Protein AF-A0A1V4W971-F1 (afdb_monomer_lite)

Structure (mmCIF, N/CA/C/O backbone):
data_AF-A0A1V4W971-F1
#
_entry.id   AF-A0A1V4W971-F1
#
loop_
_atom_site.group_PDB
_atom_site.id
_atom_site.type_symbol
_atom_site.label_atom_id
_atom_site.label_alt_id
_atom_site.label_comp_id
_atom_site.label_asym_id
_atom_site.label_entity_id
_atom_site.label_seq_id
_atom_site.pdbx_PDB_ins_code
_atom_site.Cartn_x
_atom_site.Cartn_y
_atom_site.Cartn_z
_atom_site.occupancy
_atom_site.B_iso_or_equiv
_atom_site.auth_seq_id
_atom_site.auth_comp_id
_atom_site.auth_asym_id
_atom_site.auth_atom_id
_atom_site.pdbx_PDB_model_num
ATOM 1 N N . MET A 1 1 ? -38.239 2.167 -12.548 1.00 75.75 1 MET A N 1
ATOM 2 C CA . MET A 1 1 ? -37.413 3.384 -12.400 1.00 75.75 1 MET A CA 1
ATOM 3 C C . MET A 1 1 ? -36.719 3.326 -11.051 1.00 75.75 1 MET A C 1
ATOM 5 O O . MET A 1 1 ? -37.387 3.001 -10.078 1.00 75.75 1 MET A O 1
ATOM 9 N N . THR A 1 2 ? -35.404 3.525 -10.984 1.00 92.44 2 THR A N 1
ATOM 10 C CA . THR A 1 2 ? -34.655 3.512 -9.714 1.00 92.44 2 THR A CA 1
ATOM 11 C C . THR A 1 2 ? -34.642 4.897 -9.060 1.00 92.44 2 THR A C 1
ATOM 13 O O . THR A 1 2 ? -34.939 5.892 -9.715 1.00 92.44 2 THR A O 1
ATOM 16 N N . PHE A 1 3 ? -34.251 4.987 -7.783 1.00 91.31 3 PHE A N 1
ATOM 17 C CA . PHE A 1 3 ? -34.084 6.282 -7.102 1.00 91.31 3 PHE A CA 1
ATOM 18 C C . PHE A 1 3 ? -33.051 7.178 -7.810 1.00 91.31 3 PHE A C 1
ATOM 20 O O . PHE A 1 3 ? -33.241 8.385 -7.927 1.00 91.31 3 PHE A O 1
ATOM 27 N N . THR A 1 4 ? -31.989 6.581 -8.362 1.00 92.81 4 THR A N 1
ATOM 28 C CA . THR A 1 4 ? -31.002 7.290 -9.188 1.00 92.81 4 THR A CA 1
ATOM 29 C C . THR A 1 4 ? -31.633 7.877 -10.450 1.00 92.81 4 THR A C 1
ATOM 31 O O . THR A 1 4 ? -31.337 9.018 -10.797 1.00 92.81 4 THR A O 1
ATOM 34 N N . ASP A 1 5 ? -32.504 7.124 -11.127 1.00 92.00 5 ASP A N 1
ATOM 35 C CA . ASP A 1 5 ? -33.168 7.579 -12.356 1.00 92.00 5 ASP A CA 1
ATOM 36 C C . ASP A 1 5 ? -34.150 8.723 -12.078 1.00 92.00 5 ASP A C 1
ATOM 38 O O . ASP A 1 5 ? -34.239 9.657 -12.870 1.00 92.00 5 ASP A O 1
ATOM 42 N N . VAL A 1 6 ? -34.835 8.692 -10.929 1.00 93.94 6 VAL A N 1
ATOM 43 C CA . VAL A 1 6 ? -35.713 9.781 -10.468 1.00 93.94 6 VAL A CA 1
ATOM 44 C C . VAL A 1 6 ? -34.916 11.074 -10.310 1.00 93.94 6 VAL A C 1
ATOM 46 O O . VAL A 1 6 ? -35.259 12.090 -10.909 1.00 93.94 6 VAL A O 1
ATOM 49 N N . VAL A 1 7 ? -33.813 11.031 -9.552 1.00 93.81 7 VAL A N 1
ATOM 50 C CA . VAL A 1 7 ? -32.973 12.216 -9.313 1.00 93.81 7 VAL A CA 1
ATOM 51 C C . VAL A 1 7 ? -32.367 12.733 -10.620 1.00 93.81 7 VAL A C 1
ATOM 53 O O . VAL A 1 7 ? -32.345 13.939 -10.844 1.00 93.81 7 VAL A O 1
ATOM 56 N N . LYS A 1 8 ? -31.949 11.843 -11.530 1.00 93.31 8 LYS A N 1
ATOM 57 C CA . LYS A 1 8 ? -31.516 12.243 -12.879 1.00 93.31 8 LYS A CA 1
ATOM 58 C C . LYS A 1 8 ? -32.628 12.944 -13.652 1.00 93.31 8 LYS A C 1
ATOM 60 O O . LYS A 1 8 ? -32.373 13.993 -14.221 1.00 93.31 8 LYS A O 1
ATOM 65 N N . THR A 1 9 ? -33.839 12.396 -13.659 1.00 93.00 9 THR A N 1
ATOM 66 C CA . THR A 1 9 ? -34.978 12.964 -14.401 1.00 93.00 9 THR A CA 1
ATOM 67 C C . THR A 1 9 ? -35.313 14.373 -13.910 1.00 93.00 9 THR A C 1
ATOM 69 O O . THR A 1 9 ? -35.522 15.272 -14.724 1.00 93.00 9 THR A O 1
ATOM 72 N N . ILE A 1 10 ? -35.281 14.585 -12.590 1.00 93.31 10 ILE A N 1
ATOM 73 C CA . ILE A 1 10 ? -35.468 15.906 -11.971 1.00 93.31 10 ILE A CA 1
ATOM 74 C C . ILE A 1 10 ? -34.387 16.883 -12.448 1.00 93.31 10 ILE A C 1
ATOM 76 O O . ILE A 1 10 ? -34.707 17.995 -12.854 1.00 93.31 10 ILE A O 1
ATOM 80 N N . LEU A 1 11 ? -33.120 16.462 -12.451 1.00 91.38 11 LEU A N 1
ATOM 81 C CA . LEU A 1 11 ? -31.998 17.314 -12.853 1.00 91.38 11 LEU A CA 1
ATOM 82 C C . LEU A 1 11 ? -31.938 17.581 -14.364 1.00 91.38 11 LEU A C 1
ATOM 84 O O . LEU A 1 11 ? -31.559 18.677 -14.752 1.00 91.38 11 LEU A O 1
ATOM 88 N N . VAL A 1 12 ? -32.322 16.622 -15.219 1.00 89.69 12 VAL A N 1
ATOM 89 C CA . VAL A 1 12 ? -32.432 16.834 -16.679 1.00 89.69 12 VAL A CA 1
ATOM 90 C C . VAL A 1 12 ? -33.516 17.863 -16.989 1.00 89.69 12 VAL A C 1
ATOM 92 O O . VAL A 1 12 ? -33.358 18.676 -17.892 1.00 89.69 12 VAL A O 1
ATOM 95 N N . SER A 1 13 ? -34.622 17.816 -16.246 1.00 87.06 13 SER A N 1
ATOM 96 C CA . SER A 1 13 ? -35.767 18.706 -16.461 1.00 87.06 13 SER A CA 1
ATOM 97 C C . SER A 1 13 ? -35.557 20.101 -15.860 1.00 87.06 13 SER A C 1
ATOM 99 O O . SER A 1 13 ? -36.368 20.997 -16.089 1.00 87.06 13 SER A O 1
ATOM 101 N N . ALA A 1 14 ? -34.495 20.297 -15.074 1.00 86.19 14 ALA A N 1
ATOM 102 C CA . ALA A 1 14 ? -34.190 21.565 -14.435 1.00 86.19 14 ALA A CA 1
ATOM 103 C C . ALA A 1 14 ? -33.356 22.466 -15.356 1.00 86.19 14 ALA A C 1
ATOM 105 O O . ALA A 1 14 ? -32.321 22.063 -15.879 1.00 86.19 14 ALA A O 1
ATOM 106 N N . ALA A 1 15 ? -33.775 23.724 -15.509 1.00 80.25 15 ALA A N 1
ATOM 107 C CA . ALA A 1 15 ? -33.053 24.721 -16.307 1.00 80.25 15 ALA A CA 1
ATOM 108 C C . ALA A 1 15 ? -31.766 25.244 -15.636 1.00 80.25 15 ALA A C 1
ATOM 110 O O . ALA A 1 15 ? -30.980 25.947 -16.265 1.00 80.25 15 ALA A O 1
ATOM 111 N N . ARG A 1 16 ? -31.563 24.932 -14.352 1.00 86.88 16 ARG A N 1
ATOM 112 C CA . ARG A 1 16 ? -30.406 25.337 -13.549 1.00 86.88 16 ARG A CA 1
ATOM 113 C C . ARG A 1 16 ? -30.021 24.230 -12.568 1.00 86.88 16 ARG A C 1
ATOM 115 O O . ARG A 1 16 ? -30.861 23.369 -12.291 1.00 86.88 16 ARG A O 1
ATOM 122 N N . PRO A 1 17 ? -28.803 24.265 -12.003 1.00 89.69 17 PRO A N 1
ATOM 123 C CA . PRO A 1 17 ? -28.453 23.425 -10.868 1.00 89.69 17 PRO A CA 1
ATOM 124 C C . PRO A 1 17 ? -29.474 23.545 -9.724 1.00 89.69 17 PRO A C 1
ATOM 126 O O . PRO A 1 17 ? -30.054 24.609 -9.479 1.00 89.69 17 PRO A O 1
ATOM 129 N N . VAL A 1 18 ? -29.722 22.422 -9.051 1.00 92.50 18 VAL A N 1
ATOM 130 C CA . VAL A 1 18 ? -30.816 22.265 -8.083 1.00 92.50 18 VAL A CA 1
ATOM 131 C C . VAL A 1 18 ? -30.257 21.845 -6.732 1.00 92.50 18 VAL A C 1
ATOM 133 O O . VAL A 1 18 ? -29.385 20.980 -6.650 1.00 92.50 18 VAL A O 1
ATOM 136 N N . SER A 1 19 ? -30.768 22.422 -5.651 1.00 95.25 19 SER A N 1
ATOM 137 C CA . SER A 1 19 ? -30.360 22.056 -4.295 1.00 95.25 19 SER A CA 1
ATOM 138 C C . SER A 1 19 ? -30.959 20.710 -3.840 1.00 95.25 19 SER A C 1
ATOM 140 O O . SER A 1 19 ? -32.038 20.311 -4.285 1.00 95.25 19 SER A O 1
ATOM 142 N N . PRO A 1 20 ? -30.328 20.002 -2.882 1.00 94.69 20 PRO A N 1
ATOM 143 C CA . PRO A 1 20 ? -30.891 18.806 -2.254 1.00 94.69 20 PRO A CA 1
ATOM 144 C C . PRO A 1 20 ? -32.314 18.998 -1.712 1.00 94.69 20 PRO A C 1
ATOM 146 O O . PRO A 1 20 ? -33.119 18.069 -1.744 1.00 94.69 20 PRO A O 1
ATOM 149 N N . GLN A 1 21 ? -32.627 20.193 -1.207 1.00 94.62 21 GLN A N 1
ATOM 150 C CA . GLN A 1 21 ? -33.946 20.550 -0.692 1.00 94.62 21 GLN A CA 1
ATOM 151 C C . GLN A 1 21 ? -34.979 20.626 -1.816 1.00 94.62 21 GLN A C 1
ATOM 153 O O . GLN A 1 21 ? -36.061 20.064 -1.680 1.00 94.62 21 GLN A O 1
ATOM 158 N N . GLU A 1 22 ? -34.635 21.251 -2.938 1.00 94.00 22 GLU A N 1
ATOM 159 C CA . GLU A 1 22 ? -35.507 21.310 -4.114 1.00 94.00 22 GLU A CA 1
ATOM 160 C C . GLU A 1 22 ? -35.712 19.919 -4.733 1.00 94.00 22 GLU A C 1
ATOM 162 O O . GLU A 1 22 ? -36.840 19.564 -5.070 1.00 94.00 22 GLU A O 1
ATOM 167 N N . ILE A 1 23 ? -34.668 19.079 -4.787 1.00 95.62 23 ILE A N 1
ATOM 168 C CA . ILE A 1 23 ? -34.798 17.673 -5.214 1.00 95.62 23 ILE A CA 1
ATOM 169 C C . ILE A 1 23 ? -35.747 16.914 -4.278 1.00 95.62 23 ILE A C 1
ATOM 171 O O . ILE A 1 23 ? -36.591 16.153 -4.750 1.00 95.62 23 ILE A O 1
ATOM 175 N N . ARG A 1 24 ? -35.651 17.120 -2.955 1.00 96.38 24 ARG A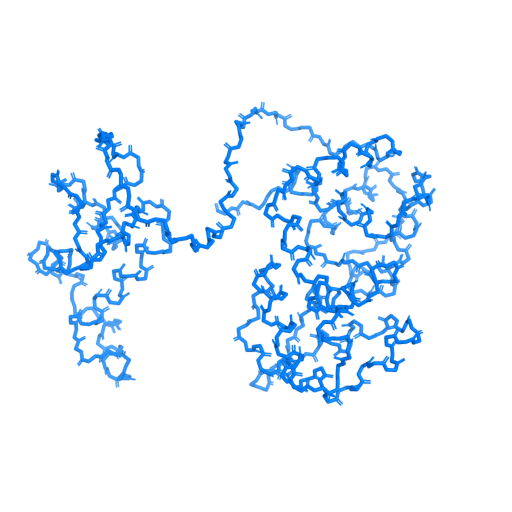 N 1
ATOM 176 C CA . ARG A 1 24 ? -36.575 16.509 -1.987 1.00 96.38 24 ARG A CA 1
ATOM 177 C C . ARG A 1 24 ? -38.021 16.912 -2.279 1.00 96.38 24 ARG A C 1
ATOM 179 O O . ARG A 1 24 ? -38.882 16.034 -2.316 1.00 96.38 24 ARG A O 1
ATOM 186 N N . GLU A 1 25 ? -38.297 18.203 -2.466 1.00 96.31 25 GLU A N 1
ATOM 187 C CA . GLU A 1 25 ? -39.666 18.664 -2.739 1.00 96.31 25 GLU A CA 1
ATOM 188 C C . GLU A 1 25 ? -40.193 18.138 -4.083 1.00 96.31 25 GLU A C 1
ATOM 190 O O . GLU A 1 25 ? -41.336 17.686 -4.144 1.00 96.31 25 GLU A O 1
ATOM 195 N N . ALA A 1 26 ? -39.356 18.083 -5.124 1.00 95.06 26 ALA A N 1
ATOM 196 C CA . ALA A 1 26 ? -39.721 17.484 -6.409 1.00 95.06 26 ALA A CA 1
ATOM 197 C C . ALA A 1 26 ? -40.045 15.984 -6.282 1.00 95.06 26 ALA A C 1
ATOM 199 O O . ALA A 1 26 ? -41.038 15.513 -6.830 1.00 95.06 26 ALA A O 1
ATOM 200 N N . ILE A 1 27 ? -39.273 15.224 -5.494 1.00 95.19 27 ILE A N 1
ATOM 201 C CA . ILE A 1 27 ? -39.568 13.806 -5.222 1.00 95.19 27 ILE A CA 1
ATOM 202 C C . ILE A 1 27 ? -40.899 13.652 -4.484 1.00 95.19 27 ILE A C 1
ATOM 204 O O . ILE A 1 27 ? -41.698 12.796 -4.846 1.00 95.19 27 ILE A O 1
ATOM 208 N N . LYS A 1 28 ? -41.166 14.476 -3.466 1.00 95.81 28 LYS A N 1
ATOM 209 C CA . LYS A 1 28 ? -42.429 14.413 -2.713 1.00 95.81 28 LYS A CA 1
ATOM 210 C C . LYS A 1 28 ? -43.642 14.711 -3.591 1.00 95.81 28 LYS A C 1
ATOM 212 O O . LYS A 1 28 ? -44.689 14.103 -3.387 1.00 95.81 28 LYS A O 1
ATOM 217 N N . LYS A 1 29 ? -43.495 15.638 -4.538 1.00 94.12 29 LYS A N 1
ATOM 218 C CA . LYS A 1 29 ? -44.569 16.071 -5.431 1.00 94.12 29 LYS A CA 1
ATOM 219 C C . LYS A 1 29 ? -44.808 15.087 -6.576 1.00 94.12 29 LYS A C 1
ATOM 221 O O . LYS A 1 29 ? -45.933 14.637 -6.763 1.00 94.12 29 LYS A O 1
ATOM 226 N N . ASP A 1 30 ? -43.755 14.751 -7.315 1.00 93.00 30 ASP A N 1
ATOM 227 C CA . ASP A 1 30 ? -43.872 14.077 -8.612 1.00 93.00 30 ASP A CA 1
ATOM 228 C C . ASP A 1 30 ? -43.556 12.571 -8.524 1.00 93.00 30 ASP A C 1
ATOM 230 O O . ASP A 1 30 ? -43.910 11.800 -9.417 1.00 93.00 30 ASP A O 1
ATOM 234 N N . TYR A 1 31 ? -42.923 12.124 -7.431 1.00 94.06 31 TYR A N 1
ATOM 235 C CA . TYR A 1 31 ? -42.504 10.733 -7.218 1.00 94.06 31 TYR A CA 1
ATOM 236 C C . TYR A 1 31 ? -42.771 10.234 -5.780 1.00 94.06 31 TYR A C 1
ATOM 238 O O . TYR A 1 31 ? -41.852 9.723 -5.119 1.00 94.06 31 TYR A O 1
ATOM 246 N N . PRO A 1 32 ? -44.016 10.338 -5.267 1.00 93.12 32 PRO A N 1
ATOM 247 C CA . PRO A 1 32 ? -44.344 10.058 -3.865 1.00 93.12 32 PRO A CA 1
ATOM 248 C C . PRO A 1 32 ? -44.008 8.626 -3.423 1.00 93.12 32 PRO A C 1
ATOM 250 O O . PRO A 1 32 ? -43.752 8.394 -2.245 1.00 93.12 32 PRO A O 1
ATOM 253 N N . GLN A 1 33 ? -43.911 7.670 -4.353 1.00 91.94 33 GLN A N 1
ATOM 254 C CA . GLN A 1 33 ? -43.488 6.293 -4.085 1.00 91.94 33 GLN A CA 1
ATOM 255 C C . GLN A 1 33 ? -42.044 6.166 -3.564 1.00 91.94 33 GLN A C 1
ATOM 257 O O . GLN A 1 33 ? -41.678 5.118 -3.035 1.00 91.94 33 GLN A O 1
ATOM 262 N N . PHE A 1 34 ? -41.214 7.205 -3.707 1.00 91.25 34 PHE A N 1
ATOM 263 C CA . PHE A 1 34 ? -39.859 7.261 -3.146 1.00 91.25 34 PHE A CA 1
ATOM 264 C C . PHE A 1 34 ? -39.779 8.043 -1.827 1.00 91.25 34 PHE A C 1
ATOM 266 O O . PHE A 1 34 ? -38.710 8.114 -1.221 1.00 91.25 34 PHE A O 1
ATOM 273 N N . PHE A 1 35 ? -40.894 8.592 -1.338 1.00 93.12 35 PHE A N 1
ATOM 274 C CA . PHE A 1 35 ? -40.983 9.241 -0.033 1.00 93.12 35 PHE A CA 1
ATOM 275 C C . PHE A 1 35 ? -41.610 8.295 1.001 1.00 93.12 35 PHE A C 1
ATOM 277 O O . PHE A 1 35 ? -42.481 7.495 0.685 1.00 93.12 35 PHE A O 1
ATOM 284 N N . GLY A 1 36 ? -41.134 8.337 2.250 1.00 87.12 36 GLY A N 1
ATOM 285 C CA . GLY A 1 36 ? -41.685 7.485 3.318 1.00 87.12 36 GLY A CA 1
ATOM 286 C C . GLY A 1 36 ? -41.485 5.967 3.160 1.00 87.12 36 GLY A C 1
ATOM 287 O O . GLY A 1 36 ? -42.138 5.196 3.856 1.00 87.12 36 GLY A O 1
ATOM 288 N N . ILE A 1 37 ? -40.580 5.519 2.283 1.00 90.44 37 ILE A N 1
ATOM 289 C CA . ILE A 1 37 ? -40.307 4.089 2.065 1.00 90.44 37 ILE A CA 1
ATOM 290 C C . ILE A 1 37 ? -39.826 3.374 3.346 1.00 90.44 37 ILE A C 1
ATOM 292 O O . ILE A 1 37 ? -39.289 4.018 4.253 1.00 90.44 37 ILE A O 1
ATOM 296 N N . PRO A 1 38 ? -39.925 2.030 3.432 1.00 89.19 38 PRO A N 1
ATOM 297 C CA . PRO A 1 38 ? -39.594 1.289 4.652 1.00 89.19 38 PRO A CA 1
ATOM 298 C C . PRO A 1 38 ? -38.174 1.500 5.195 1.00 89.19 38 PRO A C 1
ATOM 300 O O . PRO A 1 38 ? -37.920 1.233 6.368 1.00 89.19 38 PRO A O 1
ATOM 303 N N . SER A 1 39 ? -37.215 1.927 4.368 1.00 80.44 39 SER A N 1
ATOM 304 C CA . SER A 1 39 ? -35.877 2.312 4.833 1.00 80.44 39 SER A CA 1
ATOM 305 C C . SER A 1 39 ? -35.870 3.662 5.559 1.00 80.44 39 SER A C 1
ATOM 307 O O . SER A 1 39 ? -35.140 3.802 6.537 1.00 80.44 39 SER A O 1
ATOM 309 N N . HIS A 1 40 ? -36.695 4.628 5.140 1.00 88.06 40 HIS A N 1
ATOM 310 C CA . HIS A 1 40 ? -36.856 5.916 5.821 1.00 88.06 40 HIS A CA 1
ATOM 311 C C . HIS A 1 40 ? -37.498 5.734 7.193 1.00 88.06 40 HIS A C 1
ATOM 313 O O . HIS A 1 40 ? -36.967 6.242 8.178 1.00 88.06 40 HIS A O 1
ATOM 319 N N . ALA A 1 41 ? -38.575 4.944 7.270 1.00 85.81 41 ALA A N 1
ATOM 320 C CA . ALA A 1 41 ? -39.233 4.620 8.536 1.00 85.81 41 ALA A CA 1
ATOM 321 C C . ALA A 1 41 ? -38.250 3.970 9.526 1.00 85.81 41 ALA A C 1
ATOM 323 O O . ALA A 1 41 ? -38.080 4.454 10.642 1.00 85.81 41 ALA A O 1
ATOM 324 N N . ARG A 1 42 ? -37.482 2.971 9.067 1.00 85.81 42 ARG A N 1
ATOM 325 C CA . ARG A 1 42 ? -36.438 2.316 9.873 1.00 85.81 42 ARG A CA 1
ATOM 326 C C . ARG A 1 42 ? -35.335 3.271 10.344 1.00 85.81 42 ARG A C 1
ATOM 328 O O . ARG A 1 42 ? -34.811 3.090 11.441 1.00 85.81 42 ARG A O 1
ATOM 335 N N . ALA A 1 43 ? -34.945 4.259 9.537 1.00 81.31 43 ALA A N 1
ATOM 336 C CA . ALA A 1 43 ? -33.938 5.250 9.928 1.00 81.31 43 ALA A CA 1
ATOM 337 C C . ALA A 1 43 ? -34.457 6.204 11.021 1.00 81.31 43 ALA A C 1
ATOM 339 O O . ALA A 1 43 ? -33.702 6.572 11.925 1.00 81.31 43 ALA A O 1
ATOM 340 N N . VAL A 1 44 ? -35.745 6.559 10.974 1.00 87.69 44 VAL A N 1
ATOM 341 C CA . VAL A 1 44 ? -36.407 7.375 12.005 1.00 87.69 44 VAL A CA 1
ATOM 342 C C . VAL A 1 44 ? -36.600 6.578 13.299 1.00 87.69 44 VAL A C 1
ATOM 344 O O . VAL A 1 44 ? -36.222 7.056 14.365 1.00 87.69 44 VAL A O 1
ATOM 347 N N . GLU A 1 45 ? -37.072 5.330 13.220 1.00 87.94 45 GLU A N 1
ATOM 348 C CA . GLU A 1 45 ? -37.214 4.428 14.380 1.00 87.94 45 GLU A CA 1
ATOM 349 C C . GLU A 1 45 ? -35.888 4.225 15.124 1.00 87.94 45 GLU A C 1
ATOM 351 O O . GLU A 1 45 ? -35.834 4.232 16.353 1.00 87.94 45 GLU A O 1
ATOM 356 N N . LYS A 1 46 ? -34.786 4.104 14.374 1.00 86.19 46 LYS A N 1
ATOM 357 C CA . LYS A 1 46 ? -33.429 3.976 14.925 1.00 86.19 46 LYS A CA 1
ATOM 358 C C . LYS A 1 46 ? -32.822 5.299 15.397 1.00 86.19 46 LYS A C 1
ATOM 360 O O . LYS A 1 46 ? -31.644 5.315 15.749 1.00 86.19 46 LYS A O 1
ATOM 365 N N . LYS A 1 47 ? -33.584 6.399 15.387 1.00 84.56 47 LYS A N 1
ATOM 366 C CA . LYS A 1 47 ? -33.137 7.755 15.752 1.00 84.56 47 LYS A CA 1
ATOM 367 C C . LYS A 1 47 ? -31.914 8.238 14.955 1.00 84.56 47 LYS A C 1
ATOM 369 O O . LYS A 1 47 ? -31.149 9.069 15.431 1.00 84.56 47 LYS A O 1
ATOM 374 N N . GLN A 1 48 ? -31.720 7.72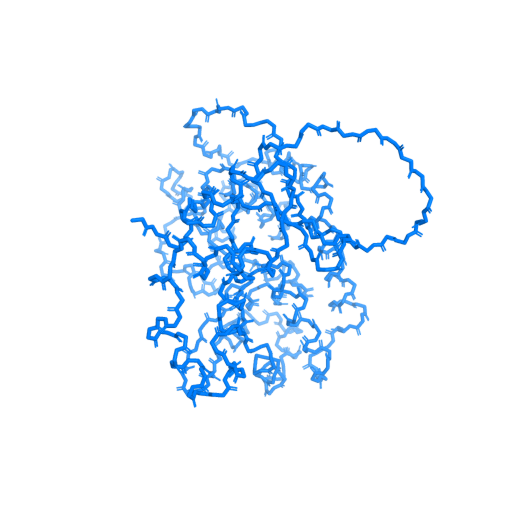2 13.739 1.00 75.06 48 GLN A N 1
ATOM 375 C CA . GLN A 1 48 ? -30.664 8.170 12.820 1.00 75.06 48 GLN A CA 1
ATOM 376 C C . GLN A 1 48 ? -31.105 9.402 12.023 1.00 75.06 48 GLN A C 1
ATOM 378 O O . GLN A 1 48 ? -30.275 10.201 11.593 1.00 75.06 48 GLN A O 1
ATOM 383 N N . CYS A 1 49 ? -32.416 9.566 11.840 1.00 84.44 49 CYS A N 1
ATOM 384 C CA . CYS A 1 49 ? -33.031 10.733 11.224 1.00 84.44 49 CYS A CA 1
ATOM 385 C C . CYS A 1 49 ? -34.177 11.241 12.103 1.00 84.44 49 CYS A C 1
ATOM 387 O O . CYS A 1 49 ? -34.852 10.464 12.770 1.00 84.44 49 CYS A O 1
ATOM 389 N N . ILE A 1 50 ? -34.393 12.556 12.092 1.00 83.88 50 ILE A N 1
ATOM 390 C CA . ILE A 1 50 ? -35.384 13.230 12.950 1.00 83.88 50 ILE A CA 1
ATOM 391 C C . ILE A 1 50 ? -36.804 12.987 12.419 1.00 83.88 50 ILE A C 1
ATOM 393 O O . ILE A 1 50 ? -37.745 12.835 13.187 1.00 83.88 50 ILE A O 1
ATOM 397 N N . ASN A 1 51 ? -36.958 12.942 11.096 1.00 92.50 51 ASN A N 1
ATOM 398 C CA . ASN A 1 51 ? -38.220 12.704 10.405 1.00 92.50 51 ASN A CA 1
ATOM 399 C C . ASN A 1 51 ? -37.960 12.123 9.001 1.00 92.50 51 ASN A C 1
ATOM 401 O O . ASN A 1 51 ? -36.808 11.949 8.584 1.00 92.50 51 ASN A O 1
ATOM 405 N N . LEU A 1 52 ? -39.036 11.822 8.267 1.00 89.69 52 LEU A N 1
ATOM 406 C CA . LEU A 1 52 ? -38.962 11.250 6.918 1.00 89.69 52 LEU A CA 1
ATOM 407 C C . LEU A 1 52 ? -38.301 12.200 5.906 1.00 89.69 52 LEU A C 1
ATOM 409 O O . LEU A 1 52 ? -37.592 11.732 5.017 1.00 89.69 52 LEU A O 1
ATOM 413 N N . ASP A 1 53 ? -38.459 13.518 6.062 1.00 90.56 53 ASP A N 1
ATOM 414 C CA . ASP A 1 53 ? -37.783 14.512 5.219 1.00 90.56 53 ASP A CA 1
ATOM 415 C C . ASP A 1 53 ? -36.260 14.499 5.417 1.00 90.56 53 ASP A C 1
ATOM 417 O O . ASP A 1 53 ? -35.511 14.619 4.446 1.00 90.56 53 ASP A O 1
ATOM 421 N N . HIS A 1 54 ? -35.784 14.327 6.655 1.00 90.50 54 HIS A N 1
ATOM 422 C CA . HIS A 1 54 ? -34.360 14.168 6.955 1.00 90.50 54 HIS A CA 1
ATOM 423 C C . HIS A 1 54 ? -33.834 12.839 6.391 1.00 90.50 54 HIS A C 1
ATOM 425 O O . HIS A 1 54 ? -32.750 12.811 5.809 1.00 90.50 54 HIS A O 1
ATOM 431 N N . ALA A 1 55 ? -34.611 11.758 6.481 1.00 88.00 55 ALA A N 1
ATOM 432 C CA . ALA A 1 55 ? -34.226 10.473 5.901 1.00 88.00 55 ALA A CA 1
ATOM 433 C C . ALA A 1 55 ? -34.085 10.546 4.369 1.00 88.00 55 ALA A C 1
ATOM 435 O O . ALA A 1 55 ? -33.067 10.105 3.833 1.00 88.00 55 ALA A O 1
ATOM 436 N N . LEU A 1 56 ? -35.044 11.174 3.677 1.00 93.25 56 LEU A N 1
ATOM 437 C CA . LEU A 1 56 ? -34.968 11.375 2.229 1.00 93.25 56 LEU A CA 1
ATOM 438 C C . LEU A 1 56 ? -33.802 12.303 1.849 1.00 93.25 56 LEU A C 1
ATOM 440 O O . LEU A 1 56 ? -33.042 11.981 0.939 1.00 93.25 56 LEU A O 1
ATOM 444 N N . LEU A 1 57 ? -33.591 13.414 2.567 1.00 92.19 57 LEU A N 1
ATOM 445 C CA . LEU A 1 57 ? -32.422 14.275 2.336 1.00 92.19 57 LEU A CA 1
ATOM 446 C C . LEU A 1 57 ? -31.112 13.511 2.499 1.00 92.19 57 LEU A C 1
ATOM 448 O O . LEU A 1 57 ? -30.232 13.633 1.654 1.00 92.19 57 LEU A O 1
ATOM 452 N N . SER A 1 58 ? -30.978 12.710 3.556 1.00 87.31 58 SER A N 1
ATOM 453 C CA . SER A 1 58 ? -29.791 11.886 3.792 1.00 87.31 58 SER A CA 1
ATOM 454 C C . SER A 1 58 ? -29.537 10.924 2.626 1.00 87.31 58 SER A C 1
ATOM 456 O O . SER A 1 58 ? -28.406 10.810 2.148 1.00 87.31 58 SER A O 1
ATOM 458 N N . GLN A 1 59 ? -30.597 10.307 2.088 1.00 92.25 59 GLN A N 1
ATOM 459 C CA . GLN A 1 59 ? -30.510 9.460 0.899 1.00 92.25 59 GLN A CA 1
ATOM 460 C C . GLN A 1 59 ? -30.066 10.247 -0.346 1.00 92.25 59 GLN A C 1
ATOM 462 O O . GLN A 1 59 ? -29.189 9.774 -1.070 1.00 92.25 59 GLN A O 1
ATOM 467 N N . ILE A 1 60 ? -30.614 11.447 -0.577 1.00 92.69 60 ILE A N 1
ATOM 468 C CA . ILE A 1 60 ? -30.213 12.332 -1.685 1.00 92.69 60 ILE A CA 1
ATOM 469 C C . ILE A 1 60 ? -28.732 12.695 -1.549 1.00 92.69 60 ILE A C 1
ATOM 471 O O . ILE A 1 60 ? -27.965 12.454 -2.477 1.00 92.69 60 ILE A O 1
ATOM 475 N N . TYR A 1 61 ? -28.302 13.188 -0.383 1.00 91.75 61 TYR A N 1
ATOM 476 C CA . TYR A 1 61 ? -26.904 13.536 -0.115 1.00 91.75 61 TYR A CA 1
ATOM 477 C C . TYR A 1 61 ? -25.961 12.346 -0.303 1.00 91.75 61 TYR A C 1
ATOM 479 O O . TYR A 1 61 ? -24.869 12.511 -0.845 1.00 91.75 61 TYR A O 1
ATOM 487 N N . SER A 1 62 ? -26.365 11.153 0.135 1.00 88.62 62 SER A N 1
ATOM 488 C CA . SER A 1 62 ? -25.582 9.934 -0.056 1.00 88.62 62 SER A CA 1
ATOM 489 C C . SER A 1 62 ? -25.453 9.588 -1.540 1.00 88.62 62 SER A C 1
ATOM 491 O O . SER A 1 62 ? -24.339 9.376 -2.021 1.00 88.62 62 SER A O 1
ATOM 493 N N . LEU A 1 63 ? -26.560 9.610 -2.287 1.00 90.75 63 LEU A N 1
ATOM 494 C CA . LEU A 1 63 ? -26.582 9.295 -3.713 1.00 90.75 63 LEU A CA 1
ATOM 495 C C . LEU A 1 63 ? -25.713 10.264 -4.523 1.00 90.75 63 LEU A C 1
ATOM 497 O O . LEU A 1 63 ? -24.823 9.827 -5.250 1.00 90.75 63 LEU A O 1
ATOM 501 N N . VAL A 1 64 ? -25.948 11.572 -4.394 1.00 88.12 64 VAL A N 1
ATOM 502 C CA . VAL A 1 64 ? -25.303 12.578 -5.256 1.00 88.12 64 VAL A CA 1
ATOM 503 C C . VAL A 1 64 ? -23.809 12.723 -4.981 1.00 88.12 64 VAL A C 1
ATOM 505 O O . VAL A 1 64 ? -23.054 13.095 -5.869 1.00 88.12 64 VAL A O 1
ATOM 508 N N . ARG A 1 65 ? -23.351 12.365 -3.774 1.00 85.25 65 ARG A N 1
ATOM 509 C CA . ARG A 1 65 ? -21.923 12.387 -3.414 1.00 85.25 65 ARG A CA 1
ATOM 510 C C . ARG A 1 65 ? -21.168 11.124 -3.805 1.00 85.25 65 ARG A C 1
ATOM 512 O O . ARG A 1 65 ? -19.950 11.173 -3.933 1.00 85.25 65 ARG A O 1
ATOM 519 N N . THR A 1 66 ? -21.858 9.993 -3.914 1.00 78.44 66 THR A N 1
ATOM 520 C CA . THR A 1 66 ? -21.218 8.697 -4.192 1.00 78.44 66 THR A CA 1
ATOM 521 C C . THR A 1 66 ? -21.293 8.313 -5.663 1.00 78.44 66 THR A C 1
ATOM 523 O O . THR A 1 66 ? -20.507 7.484 -6.120 1.00 78.44 66 THR A O 1
ATOM 526 N N . ASN A 1 67 ? -22.213 8.913 -6.419 1.00 82.44 67 ASN A N 1
ATOM 527 C CA . ASN A 1 67 ? -22.460 8.556 -7.802 1.00 82.44 67 ASN A CA 1
ATOM 528 C C . ASN A 1 67 ? -21.891 9.601 -8.778 1.00 82.44 67 ASN A C 1
ATOM 530 O O . ASN A 1 67 ? -22.337 10.743 -8.813 1.00 82.44 67 ASN A O 1
ATOM 534 N N . ARG A 1 68 ? -20.954 9.161 -9.632 1.00 81.31 68 ARG A N 1
ATOM 535 C CA . ARG A 1 68 ? -20.236 9.973 -10.636 1.00 81.31 68 ARG A CA 1
ATOM 536 C C . ARG A 1 68 ? -21.116 10.681 -11.675 1.00 81.31 68 ARG A C 1
ATOM 538 O O . ARG A 1 68 ? -20.607 11.504 -12.423 1.00 81.31 68 ARG A O 1
ATOM 545 N N . PHE A 1 69 ? -22.400 10.332 -11.771 1.00 83.88 69 PHE A N 1
ATOM 546 C CA . PHE A 1 69 ? -23.335 10.994 -12.686 1.00 83.88 69 PHE A CA 1
ATOM 547 C C . PHE A 1 69 ? -23.726 12.407 -12.241 1.00 83.88 69 PHE A C 1
ATOM 549 O O . PHE A 1 69 ? -24.209 13.180 -13.067 1.00 83.88 69 PHE A O 1
ATOM 556 N N . PHE A 1 70 ? -23.546 12.737 -10.962 1.00 87.50 70 PHE A N 1
ATOM 557 C CA . PHE A 1 70 ? -23.933 14.028 -10.412 1.00 87.50 70 PHE A CA 1
ATOM 558 C C . PHE A 1 70 ? -22.695 14.886 -10.167 1.00 87.50 70 PHE A C 1
ATOM 560 O O . PHE A 1 70 ? -21.724 14.438 -9.556 1.00 87.50 70 PHE A O 1
ATOM 567 N N . PHE A 1 71 ? -22.744 16.128 -10.632 1.00 89.50 71 PHE A N 1
ATOM 568 C CA . PHE A 1 71 ? -21.823 17.171 -10.218 1.00 89.50 71 PHE A CA 1
ATOM 569 C C . PHE A 1 71 ? -22.439 17.924 -9.040 1.00 89.50 71 PHE A C 1
ATOM 571 O O . PHE A 1 71 ? -23.644 18.153 -8.997 1.00 89.50 71 PHE A O 1
ATOM 578 N N . CYS A 1 72 ? -21.613 18.245 -8.054 1.00 88.19 72 CYS A N 1
ATOM 579 C CA . CYS A 1 72 ? -22.026 18.806 -6.778 1.00 88.19 72 CYS A CA 1
ATOM 580 C C . CYS A 1 72 ? -21.204 20.066 -6.520 1.00 88.19 72 CYS A C 1
ATOM 582 O O . CYS A 1 72 ? -20.081 19.961 -6.018 1.00 88.19 72 CYS A O 1
ATOM 584 N N . ASP A 1 73 ? -21.761 21.228 -6.844 1.00 85.50 73 ASP A N 1
ATOM 585 C CA . ASP A 1 73 ? -21.152 22.510 -6.529 1.00 85.50 73 ASP A CA 1
ATOM 586 C C . ASP A 1 73 ? -21.331 22.807 -5.037 1.00 85.50 73 ASP A C 1
ATOM 588 O O . ASP A 1 73 ? -22.441 22.966 -4.532 1.00 85.50 73 ASP A O 1
ATOM 592 N N . LYS A 1 74 ? -20.217 22.827 -4.307 1.00 84.88 74 LYS A N 1
ATOM 593 C CA . LYS A 1 74 ? -20.190 23.069 -2.858 1.00 84.88 74 LYS A CA 1
ATOM 594 C C . LYS A 1 74 ? -19.797 24.502 -2.508 1.00 84.88 74 LYS A C 1
ATOM 596 O O . LYS A 1 74 ? -19.607 24.783 -1.324 1.00 84.88 74 LYS A O 1
ATOM 601 N N . THR A 1 75 ? -19.629 25.372 -3.503 1.00 78.62 75 THR A N 1
ATOM 602 C CA . THR A 1 75 ? -19.328 26.793 -3.286 1.00 78.62 75 THR A CA 1
ATOM 603 C C . THR A 1 75 ? -20.535 27.533 -2.705 1.00 78.62 75 THR A C 1
ATOM 605 O O . THR A 1 75 ? -20.369 28.470 -1.926 1.00 78.62 75 THR A O 1
ATOM 608 N N . THR A 1 76 ? -21.747 27.045 -2.977 1.00 76.62 76 THR A N 1
ATOM 609 C CA . THR A 1 76 ? -23.010 27.557 -2.441 1.00 76.62 76 THR A CA 1
ATOM 610 C C . THR A 1 76 ? -23.531 26.703 -1.277 1.00 76.62 76 THR A C 1
ATOM 612 O O . THR A 1 76 ? -23.204 25.521 -1.115 1.00 76.62 76 THR A O 1
ATOM 615 N N . LYS A 1 77 ? -24.336 27.317 -0.398 1.00 81.50 77 LYS A N 1
ATOM 616 C CA . LYS A 1 77 ? -25.042 26.629 0.694 1.00 81.50 77 LYS A CA 1
ATOM 617 C C . LYS A 1 77 ? -26.545 26.930 0.607 1.00 81.50 77 LYS A C 1
ATOM 619 O O . LYS A 1 77 ? -26.913 28.088 0.784 1.00 81.50 77 LYS A O 1
ATOM 624 N N . PRO A 1 78 ? -27.411 25.912 0.436 1.00 83.88 78 PRO A N 1
ATOM 625 C CA . PRO A 1 78 ? -27.075 24.501 0.224 1.00 83.88 78 PRO A CA 1
ATOM 626 C C . PRO A 1 78 ? -26.333 24.276 -1.102 1.00 83.88 78 PRO A C 1
ATOM 628 O O . PRO A 1 78 ? -26.486 25.057 -2.029 1.00 83.88 78 PRO A O 1
ATOM 631 N N . MET A 1 79 ? -25.533 23.208 -1.160 1.00 88.38 79 MET A N 1
ATOM 632 C CA . MET A 1 79 ? -24.803 22.822 -2.374 1.00 88.38 79 MET A CA 1
ATOM 633 C C . MET A 1 79 ? -25.758 22.620 -3.553 1.00 88.38 79 MET A C 1
ATOM 635 O O . MET A 1 79 ? -26.852 22.090 -3.362 1.00 88.38 79 MET A O 1
ATOM 639 N N . GLU A 1 80 ? -25.330 22.974 -4.756 1.00 91.69 80 GLU A N 1
ATOM 640 C CA . GLU A 1 80 ? -26.115 22.806 -5.978 1.00 91.69 80 GLU A CA 1
ATOM 641 C C . GLU A 1 80 ? -25.695 21.551 -6.744 1.00 91.69 80 GLU A C 1
ATOM 643 O O . GLU A 1 80 ? -24.540 21.123 -6.708 1.00 91.69 80 GLU A O 1
ATOM 648 N N . ILE A 1 81 ? -26.654 20.908 -7.408 1.00 91.12 81 ILE A N 1
ATOM 649 C CA . ILE A 1 81 ? -26.456 19.622 -8.074 1.00 91.12 81 ILE A CA 1
ATOM 650 C C . ILE A 1 81 ? -26.848 19.745 -9.544 1.00 91.12 81 ILE A C 1
ATOM 652 O O . ILE A 1 81 ? -27.908 20.275 -9.873 1.00 91.12 81 ILE A O 1
ATOM 656 N N . SER A 1 82 ? -26.007 19.212 -10.425 1.00 91.94 82 SER A N 1
ATOM 657 C CA . SER A 1 82 ? -26.246 19.122 -11.867 1.00 91.94 82 SER A CA 1
ATOM 658 C C . SER A 1 82 ? -25.768 17.773 -12.420 1.00 91.94 82 SER A C 1
ATOM 660 O O . SER A 1 82 ? -25.237 16.931 -11.691 1.00 91.94 82 SER A O 1
ATOM 662 N N . ILE A 1 83 ? -25.997 17.519 -13.709 1.00 88.19 83 ILE A N 1
ATOM 663 C CA . ILE A 1 83 ? -25.546 16.289 -14.372 1.00 88.19 83 ILE A CA 1
ATOM 664 C C . ILE A 1 83 ? -24.127 16.492 -14.897 1.00 88.19 83 ILE A C 1
ATOM 666 O O . ILE A 1 83 ? -23.849 17.458 -15.608 1.00 88.19 83 ILE A O 1
ATOM 670 N N . ALA A 1 84 ? -23.232 15.556 -14.574 1.00 66.69 84 ALA A N 1
ATOM 671 C CA . ALA A 1 84 ? -21.859 15.561 -15.062 1.00 66.69 84 ALA A CA 1
ATOM 672 C C . ALA A 1 84 ? -21.848 15.398 -16.596 1.00 66.69 84 ALA A C 1
ATOM 674 O O . ALA A 1 84 ? -22.054 14.297 -17.107 1.00 66.69 84 ALA A O 1
ATOM 675 N N . GLY A 1 85 ? -21.660 16.507 -17.320 1.00 60.66 85 GLY A N 1
ATOM 676 C CA . GLY A 1 85 ? -21.636 16.550 -18.788 1.00 60.66 85 GLY A CA 1
ATOM 677 C C . GLY A 1 85 ? -22.407 17.709 -19.433 1.00 60.66 85 GLY A C 1
ATOM 678 O O . GLY A 1 85 ? -22.186 17.963 -20.608 1.00 60.66 85 GLY A O 1
ATOM 679 N N . ASN A 1 86 ? -23.243 18.440 -18.685 1.00 45.38 86 ASN A N 1
ATOM 680 C CA . ASN A 1 86 ? -23.927 19.648 -19.167 1.00 45.38 86 ASN A CA 1
ATOM 681 C C . ASN A 1 86 ? -23.663 20.825 -18.220 1.00 45.38 86 ASN A C 1
ATOM 683 O O . ASN A 1 86 ? -24.467 21.110 -17.337 1.00 45.38 86 ASN A O 1
ATOM 687 N N . ILE A 1 87 ? -22.539 21.517 -18.411 1.00 39.25 87 ILE A N 1
ATOM 688 C CA . ILE A 1 87 ? -22.384 22.917 -17.998 1.00 39.25 87 ILE A CA 1
ATOM 689 C C . ILE A 1 87 ? -21.676 23.623 -19.155 1.00 39.25 87 ILE A C 1
ATOM 691 O O . ILE A 1 87 ? -20.475 23.453 -19.359 1.00 39.25 87 ILE A O 1
ATOM 695 N N . ALA A 1 88 ? -22.449 24.370 -19.944 1.00 29.44 88 ALA A N 1
ATOM 696 C CA . ALA A 1 88 ? -21.913 25.444 -20.765 1.00 29.44 88 ALA A CA 1
ATOM 697 C C . ALA A 1 88 ? -21.299 26.477 -19.812 1.00 29.44 88 ALA A C 1
ATOM 699 O O . ALA A 1 88 ? -21.946 26.892 -18.850 1.00 29.44 88 ALA A O 1
ATOM 700 N N . ALA A 1 89 ? -20.033 26.811 -20.039 1.00 27.02 89 ALA A N 1
ATOM 701 C CA . ALA A 1 89 ? -19.281 27.748 -19.219 1.00 27.02 89 ALA A CA 1
ATOM 702 C C . ALA A 1 89 ? -19.952 29.132 -19.172 1.00 27.02 89 ALA A C 1
ATOM 704 O O . ALA A 1 89 ? -20.403 29.619 -20.211 1.00 27.02 89 ALA A O 1
ATOM 705 N N . PRO A 1 90 ? -19.929 29.797 -18.008 1.00 28.75 90 PRO A N 1
ATOM 706 C CA . PRO A 1 90 ? -19.891 31.247 -17.949 1.00 28.75 90 PRO A CA 1
ATOM 707 C C . PRO A 1 90 ? -18.529 31.756 -17.457 1.00 28.75 90 PRO A C 1
ATOM 709 O O . PRO A 1 90 ? -17.809 31.090 -16.714 1.00 28.75 90 PRO A O 1
ATOM 712 N N . GLU A 1 91 ? -18.222 32.952 -17.946 1.00 26.78 91 GLU A N 1
ATOM 713 C CA . GLU A 1 91 ? -16.983 33.721 -17.866 1.00 26.78 91 GLU A CA 1
ATOM 714 C C . GLU A 1 91 ? -16.619 34.243 -16.459 1.00 26.78 91 GLU A C 1
ATOM 716 O O . GLU A 1 91 ? -17.465 34.422 -15.586 1.00 26.78 91 GLU A O 1
ATOM 721 N N . ASP A 1 92 ? -15.317 34.507 -16.318 1.00 30.33 92 ASP A N 1
ATOM 722 C CA . ASP A 1 92 ? -14.546 35.250 -15.310 1.00 30.33 92 ASP A CA 1
ATOM 723 C C . ASP A 1 92 ? -15.270 36.149 -14.280 1.00 30.33 92 ASP A C 1
ATOM 725 O O . ASP A 1 92 ? -16.032 37.048 -14.640 1.00 30.33 92 ASP A O 1
ATOM 729 N N . LYS A 1 93 ? -14.849 36.036 -13.001 1.00 25.39 93 LYS A N 1
ATOM 730 C CA . LYS A 1 93 ? -14.289 37.141 -12.175 1.00 25.39 93 LYS A CA 1
ATOM 731 C C . LYS A 1 93 ? -13.850 36.700 -10.761 1.00 25.39 93 LYS A C 1
ATOM 733 O O . LYS A 1 93 ? -14.666 36.366 -9.916 1.00 25.39 93 LYS A O 1
ATOM 738 N N . ASP A 1 94 ? -12.534 36.747 -10.571 1.00 25.27 94 ASP A N 1
ATOM 739 C CA . ASP A 1 94 ? -11.744 37.407 -9.515 1.00 25.27 94 ASP A CA 1
ATOM 740 C C . ASP A 1 94 ? -11.966 37.204 -7.984 1.00 25.27 94 ASP A C 1
ATOM 742 O O . ASP A 1 94 ? -13.067 37.215 -7.447 1.00 25.27 94 ASP A O 1
ATOM 746 N N . SER A 1 95 ? -10.801 37.133 -7.315 1.00 32.12 95 SER A N 1
ATOM 747 C CA . SER A 1 95 ? -10.419 37.557 -5.951 1.00 32.12 95 SER A CA 1
ATOM 748 C C . SER A 1 95 ? -11.097 37.000 -4.676 1.00 32.12 95 SER A C 1
ATOM 750 O O . SER A 1 95 ? -11.979 37.600 -4.070 1.00 32.12 95 SER A O 1
ATOM 752 N N . SER A 1 96 ? -10.510 35.927 -4.119 1.00 28.45 96 SER A N 1
ATOM 753 C CA . SER A 1 96 ? -10.057 35.843 -2.704 1.00 28.45 96 SER A CA 1
ATOM 754 C C . SER A 1 96 ? -9.407 34.476 -2.433 1.00 28.45 96 SER A C 1
ATOM 756 O O . SER A 1 96 ? -10.052 33.484 -2.103 1.00 28.45 96 SER A O 1
ATOM 758 N N . GLY A 1 97 ? -8.090 34.409 -2.636 1.00 35.00 97 GLY A N 1
ATOM 759 C CA . GLY A 1 97 ? -7.311 33.177 -2.540 1.00 35.00 97 GLY A CA 1
ATOM 760 C C . GLY A 1 97 ? -7.174 32.657 -1.110 1.00 35.00 97 GLY A C 1
ATOM 761 O O . GLY A 1 97 ? -6.356 33.154 -0.341 1.00 35.00 97 GLY A O 1
ATOM 762 N N . ILE A 1 98 ? -7.916 31.596 -0.791 1.00 29.20 98 ILE A N 1
ATOM 763 C CA . ILE A 1 98 ? -7.565 30.630 0.254 1.00 29.20 98 ILE A CA 1
ATOM 764 C C . ILE A 1 98 ? -7.592 29.244 -0.390 1.00 29.20 98 ILE A C 1
ATOM 766 O O . ILE A 1 98 ? -8.635 28.737 -0.796 1.00 29.20 98 ILE A O 1
ATOM 770 N N . TRP A 1 99 ? -6.406 28.656 -0.508 1.00 27.64 99 TRP A N 1
ATOM 771 C CA . TRP A 1 99 ? -6.173 27.335 -1.076 1.00 27.64 99 TRP A CA 1
ATOM 772 C C . TRP A 1 99 ? -6.462 26.272 -0.005 1.00 27.64 99 TRP A C 1
ATOM 774 O O . TRP A 1 99 ? -5.827 26.270 1.049 1.00 27.64 99 TRP A O 1
ATOM 784 N N . LEU A 1 100 ? -7.406 25.363 -0.259 1.00 28.50 100 LEU A N 1
ATOM 785 C CA . LEU A 1 100 ? -7.525 24.099 0.474 1.00 28.50 100 LEU A CA 1
ATOM 786 C C . LEU A 1 100 ? -7.464 22.948 -0.539 1.00 28.50 100 LEU A C 1
ATOM 788 O O . LEU A 1 100 ? -8.127 23.022 -1.574 1.00 28.50 100 LEU A O 1
ATOM 792 N N . PRO A 1 101 ? -6.65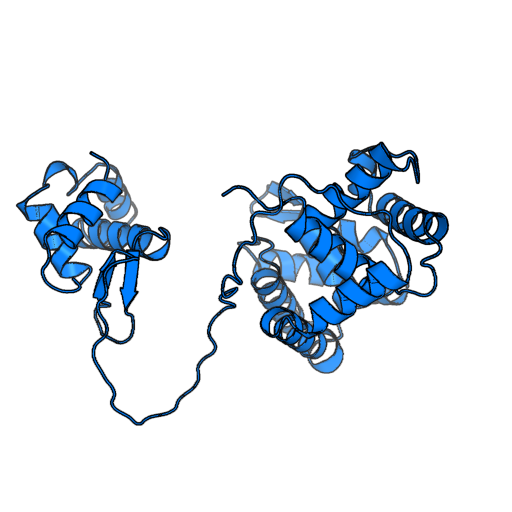5 21.909 -0.273 1.00 26.61 101 PRO A N 1
ATOM 793 C CA . PRO A 1 101 ? -6.161 21.007 -1.302 1.00 26.61 101 PRO A CA 1
ATOM 794 C C . PRO A 1 101 ? -7.276 20.129 -1.868 1.00 26.61 101 PRO A C 1
ATOM 796 O O . PRO A 1 101 ? -7.977 19.416 -1.143 1.00 26.61 101 PRO A O 1
ATOM 799 N N . GLU A 1 102 ? -7.393 20.143 -3.193 1.00 27.77 102 GLU A N 1
ATOM 800 C CA . GLU A 1 102 ? -8.067 19.096 -3.947 1.00 27.77 102 GLU A CA 1
ATOM 801 C C . GLU A 1 102 ? -7.469 17.735 -3.550 1.00 27.77 102 GLU A C 1
ATOM 803 O O . GLU A 1 102 ? -6.254 17.526 -3.584 1.00 27.77 102 GLU A O 1
ATOM 808 N N . LYS A 1 103 ? -8.323 16.771 -3.184 1.00 31.88 103 LYS A N 1
ATOM 809 C CA . LYS A 1 103 ? -7.924 15.355 -3.212 1.00 31.88 103 LYS A CA 1
ATOM 810 C C . LYS A 1 103 ? -7.491 15.020 -4.643 1.00 31.88 103 LYS A C 1
ATOM 812 O O . LYS A 1 103 ? -8.153 15.522 -5.547 1.00 31.88 103 LYS A O 1
ATOM 817 N N . PRO A 1 104 ? -6.476 14.159 -4.866 1.00 28.39 104 PRO A N 1
ATOM 818 C CA . PRO A 1 104 ? -5.984 13.816 -6.199 1.00 28.39 104 PRO A CA 1
ATOM 819 C C . PRO A 1 104 ? -7.117 13.521 -7.175 1.00 28.39 104 PRO A C 1
ATOM 821 O O . PRO A 1 104 ? -7.652 12.410 -7.230 1.00 28.39 104 PRO A O 1
ATOM 824 N N . ILE A 1 105 ? -7.452 14.512 -7.990 1.00 31.39 105 ILE A N 1
ATOM 825 C CA . ILE A 1 105 ? -8.087 14.276 -9.265 1.00 31.39 105 ILE A CA 1
ATOM 826 C C . ILE A 1 105 ? -6.928 13.805 -10.132 1.00 31.39 105 ILE A C 1
ATOM 828 O O . ILE A 1 105 ? -6.105 14.599 -10.584 1.00 31.39 105 ILE A O 1
ATOM 832 N N . ASN A 1 106 ? -6.838 12.487 -10.343 1.00 33.09 106 ASN A N 1
ATOM 833 C CA . ASN A 1 106 ? -6.164 11.958 -11.522 1.00 33.09 106 ASN A CA 1
ATOM 834 C C . ASN A 1 106 ? -6.856 12.617 -12.720 1.00 33.09 106 ASN A C 1
ATOM 836 O O . ASN A 1 106 ? -7.882 12.123 -13.188 1.00 33.09 106 ASN A O 1
ATOM 840 N N . LYS A 1 107 ? -6.333 13.761 -13.179 1.00 30.95 107 LYS A N 1
ATOM 841 C CA . LYS A 1 107 ? -6.698 14.339 -14.466 1.00 30.95 107 LYS A CA 1
ATOM 842 C C . LYS A 1 107 ? -6.467 13.229 -15.477 1.00 30.95 107 LYS A C 1
ATOM 844 O O . LYS A 1 107 ? -5.339 12.763 -15.650 1.00 30.95 107 LYS A O 1
ATOM 849 N N . ALA A 1 108 ? -7.553 12.743 -16.064 1.00 36.50 108 ALA A N 1
ATOM 850 C CA . ALA A 1 108 ? -7.497 11.795 -17.154 1.00 36.50 108 ALA A CA 1
ATOM 851 C C . ALA A 1 108 ? -6.621 12.415 -18.252 1.00 36.50 108 ALA A C 1
ATOM 853 O O . ALA A 1 108 ? -7.020 13.368 -18.915 1.00 36.50 108 ALA A O 1
ATOM 854 N N . ARG A 1 109 ? -5.392 11.909 -18.404 1.00 33.12 109 ARG A N 1
ATOM 855 C CA . ARG A 1 109 ? -4.652 12.057 -19.657 1.00 33.12 109 ARG A CA 1
ATOM 856 C C . ARG A 1 109 ? -5.356 11.208 -20.713 1.00 33.12 109 ARG A C 1
ATOM 858 O O . ARG A 1 109 ? -5.969 10.203 -20.342 1.00 33.12 109 ARG A O 1
ATOM 865 N N . PRO A 1 110 ? -5.286 11.607 -21.994 1.00 30.12 110 PRO A N 1
ATOM 866 C CA . PRO A 1 110 ? -6.052 10.970 -23.048 1.00 30.12 110 PRO A CA 1
ATOM 867 C C . PRO A 1 110 ? -5.739 9.480 -23.026 1.00 30.12 110 PRO A C 1
ATOM 869 O O . PRO A 1 110 ? -4.573 9.076 -23.069 1.00 30.12 110 PRO A O 1
ATOM 872 N N . ILE A 1 111 ? -6.789 8.673 -22.899 1.00 37.59 111 ILE A N 1
ATOM 873 C CA . ILE A 1 111 ? -6.710 7.247 -23.164 1.00 37.59 111 ILE A CA 1
ATOM 874 C C . ILE A 1 111 ? -6.416 7.166 -24.659 1.00 37.59 111 ILE A C 1
ATOM 876 O O . ILE A 1 111 ? -7.316 7.204 -25.488 1.00 37.59 111 ILE A O 1
ATOM 880 N N . LEU A 1 112 ? -5.132 7.122 -25.008 1.00 33.97 112 LEU A N 1
ATOM 881 C CA . LEU A 1 112 ? -4.729 6.391 -26.192 1.00 33.97 112 LEU A CA 1
ATOM 882 C C . LEU A 1 112 ? -5.207 4.970 -25.920 1.00 33.97 112 LEU A C 1
ATOM 884 O O . LEU A 1 112 ? -4.661 4.296 -25.043 1.00 33.97 112 LEU A O 1
ATOM 888 N N . GLU A 1 113 ? -6.278 4.565 -26.596 1.00 36.19 113 GLU A N 1
ATOM 889 C CA . GLU A 1 113 ? -6.695 3.175 -26.689 1.00 36.19 113 GLU A CA 1
ATOM 890 C C . GLU A 1 113 ? -5.508 2.375 -27.233 1.00 36.19 113 GLU A C 1
ATOM 892 O O . GLU A 1 113 ? -5.309 2.233 -28.434 1.00 36.19 113 GLU A O 1
ATOM 897 N N . LYS A 1 114 ? -4.642 1.900 -26.336 1.00 39.22 114 LYS A N 1
ATOM 898 C CA . LYS A 1 114 ? -3.674 0.862 -26.653 1.00 39.22 114 LYS A CA 1
ATOM 899 C C . LYS A 1 114 ? -4.358 -0.460 -26.382 1.00 39.22 114 LYS A C 1
ATOM 901 O O . LYS A 1 114 ? -4.471 -0.898 -25.238 1.00 39.22 114 LYS A O 1
ATOM 906 N N . GLU A 1 115 ? -4.822 -1.073 -27.460 1.00 41.12 115 GLU A N 1
ATOM 907 C CA . GLU A 1 115 ? -5.153 -2.489 -27.517 1.00 41.12 115 GLU A CA 1
ATOM 908 C C . GLU A 1 115 ? -4.110 -3.321 -26.750 1.00 41.12 115 GLU A C 1
ATOM 910 O O . GLU A 1 115 ? -2.920 -3.269 -27.047 1.00 41.12 115 GLU A O 1
ATOM 915 N N . ASN A 1 116 ? -4.568 -4.086 -25.754 1.00 51.50 116 ASN A N 1
ATOM 916 C CA . ASN A 1 116 ? -4.027 -5.380 -25.317 1.00 51.50 116 ASN A CA 1
ATOM 917 C C . ASN A 1 116 ? -2.492 -5.585 -25.247 1.00 51.50 116 ASN A C 1
ATOM 919 O O . ASN A 1 116 ? -2.015 -6.714 -25.388 1.00 51.50 116 ASN A O 1
ATOM 923 N N . SER A 1 117 ? -1.683 -4.561 -24.968 1.00 75.31 117 SER A N 1
ATOM 924 C CA . SER A 1 117 ? -0.250 -4.783 -24.752 1.00 75.31 117 SER A CA 1
ATOM 925 C C . SER A 1 117 ? -0.032 -5.412 -23.374 1.00 75.31 117 SER A C 1
ATOM 927 O O . SER A 1 117 ? -0.478 -4.869 -22.367 1.00 75.31 117 SER A O 1
ATOM 929 N N . LYS A 1 118 ? 0.625 -6.574 -23.320 1.00 87.50 118 LYS A N 1
ATOM 930 C CA . LYS A 1 118 ? 1.028 -7.228 -22.065 1.00 87.50 118 LYS A CA 1
ATOM 931 C C . LYS A 1 118 ? 2.171 -6.441 -21.397 1.00 87.50 118 LYS A C 1
ATOM 933 O O . LYS A 1 118 ? 2.912 -5.761 -22.112 1.00 87.50 118 LYS A O 1
ATOM 938 N N . PRO A 1 119 ? 2.361 -6.568 -20.068 1.00 94.31 119 PRO A N 1
ATOM 939 C CA . PRO A 1 119 ? 3.563 -6.072 -19.404 1.00 94.31 119 PRO A CA 1
ATOM 940 C C . PRO A 1 119 ? 4.839 -6.512 -20.131 1.00 94.31 119 PRO A C 1
ATOM 942 O O . PRO A 1 119 ? 4.989 -7.681 -20.489 1.00 94.31 119 PRO A O 1
ATOM 945 N N . LYS A 1 120 ? 5.751 -5.566 -20.369 1.00 94.31 120 LYS A N 1
ATOM 946 C CA . LYS A 1 120 ? 7.062 -5.847 -20.969 1.00 94.31 120 LYS A CA 1
ATOM 947 C C . LYS A 1 120 ? 7.975 -6.532 -19.955 1.00 94.31 120 LYS A C 1
ATOM 949 O O . LYS A 1 120 ? 7.841 -6.305 -18.756 1.00 94.31 120 LYS A O 1
ATOM 954 N N . ARG A 1 121 ? 8.945 -7.309 -20.445 1.00 95.75 121 ARG A N 1
ATOM 955 C CA . ARG A 1 121 ? 10.011 -7.873 -19.608 1.00 95.75 121 ARG A CA 1
ATOM 956 C C . ARG A 1 121 ? 10.752 -6.737 -18.868 1.00 95.75 121 ARG A C 1
ATOM 958 O O . ARG A 1 121 ? 11.179 -5.797 -19.538 1.00 95.75 121 ARG A O 1
ATOM 965 N N . PRO A 1 122 ? 10.924 -6.812 -17.537 1.00 97.62 122 PRO A N 1
ATOM 966 C CA . PRO A 1 122 ? 11.685 -5.833 -16.769 1.00 97.62 122 PRO A CA 1
ATOM 967 C C . PRO A 1 122 ? 13.154 -5.753 -17.202 1.00 97.62 122 PRO A C 1
ATOM 969 O O . PRO A 1 122 ? 13.811 -6.779 -17.386 1.00 97.62 122 PRO A O 1
ATOM 972 N N . THR A 1 123 ? 13.652 -4.524 -17.332 1.00 96.94 123 THR A N 1
ATOM 973 C CA . THR A 1 123 ? 15.057 -4.155 -17.569 1.00 96.94 123 THR A CA 1
ATOM 974 C C . THR A 1 123 ? 15.373 -2.885 -16.775 1.00 96.94 123 THR A C 1
ATOM 976 O O . THR A 1 123 ? 14.432 -2.146 -16.472 1.00 96.94 123 THR A O 1
ATOM 979 N N . PRO A 1 124 ? 16.648 -2.587 -16.466 1.00 96.00 124 PRO A N 1
ATOM 980 C CA . PRO A 1 124 ? 17.017 -1.344 -15.788 1.00 96.00 124 PRO A CA 1
ATOM 981 C C . PRO A 1 124 ? 16.441 -0.077 -16.431 1.00 96.00 124 PRO A C 1
ATOM 983 O O . PRO A 1 124 ? 15.836 0.736 -15.736 1.00 96.00 124 PRO A O 1
ATOM 986 N N . ASP A 1 125 ? 16.516 0.040 -17.760 1.00 94.56 125 ASP A N 1
ATOM 987 C CA . ASP A 1 125 ? 15.940 1.174 -18.496 1.00 94.56 125 ASP A CA 1
ATOM 988 C C . ASP A 1 125 ? 14.424 1.282 -18.294 1.00 94.56 125 ASP A C 1
ATOM 990 O O . ASP A 1 125 ? 13.899 2.365 -18.043 1.00 94.56 125 ASP A O 1
ATOM 994 N N . LEU A 1 126 ? 13.708 0.150 -18.325 1.00 95.50 126 LEU A N 1
ATOM 995 C CA . LEU A 1 126 ? 12.265 0.145 -18.099 1.00 95.50 126 LEU A CA 1
ATOM 996 C C . LEU A 1 126 ? 11.925 0.573 -16.667 1.00 95.50 126 LEU A C 1
ATOM 998 O O . LEU A 1 126 ? 10.975 1.329 -16.475 1.00 95.50 126 LEU A O 1
ATOM 1002 N N . ILE A 1 127 ? 12.670 0.100 -15.661 1.00 94.50 127 ILE A N 1
ATOM 1003 C CA . ILE A 1 127 ? 12.455 0.529 -14.272 1.00 94.50 127 ILE A CA 1
ATOM 1004 C C . ILE A 1 127 ? 12.675 2.042 -14.165 1.00 94.50 127 ILE A C 1
ATOM 1006 O O . ILE A 1 127 ? 11.791 2.741 -13.670 1.00 94.50 127 ILE A O 1
ATOM 1010 N N . SER A 1 128 ? 13.782 2.556 -14.707 1.00 92.69 128 SER A N 1
ATOM 1011 C CA . SER A 1 128 ? 14.106 3.989 -14.732 1.00 92.69 128 SER A CA 1
ATOM 1012 C C . SER A 1 128 ? 13.025 4.835 -15.414 1.00 92.69 128 SER A C 1
ATOM 1014 O O . SER A 1 128 ? 12.626 5.869 -14.876 1.00 92.69 128 SER A O 1
ATOM 1016 N N . ASP A 1 129 ? 12.459 4.368 -16.530 1.00 91.94 129 ASP A N 1
ATOM 1017 C CA . ASP A 1 129 ? 11.337 5.032 -17.204 1.00 91.94 129 ASP A CA 1
ATOM 1018 C C . ASP A 1 129 ? 10.104 5.154 -16.294 1.00 91.94 129 ASP A C 1
ATOM 1020 O O . ASP A 1 129 ? 9.458 6.206 -16.224 1.00 91.94 129 ASP A O 1
ATOM 1024 N N . TYR A 1 130 ? 9.756 4.083 -15.574 1.00 95.38 130 TYR A N 1
ATOM 1025 C CA . TYR A 1 130 ? 8.639 4.102 -14.627 1.00 95.38 130 TYR A CA 1
ATOM 1026 C C . TYR A 1 130 ? 8.919 4.993 -13.412 1.00 95.38 130 TYR A C 1
ATOM 1028 O O . TYR A 1 130 ? 7.997 5.667 -12.947 1.00 95.38 130 TYR A O 1
ATOM 1036 N N . LEU A 1 131 ? 10.163 5.056 -12.933 1.00 90.31 131 LEU A N 1
ATOM 1037 C CA . LEU A 1 131 ? 10.564 5.975 -11.866 1.00 90.31 131 LEU A CA 1
ATOM 1038 C C . LEU A 1 131 ? 10.477 7.444 -12.323 1.00 90.31 131 LEU A C 1
ATOM 1040 O O . LEU A 1 131 ? 9.889 8.263 -11.624 1.00 90.31 131 LEU A O 1
ATOM 1044 N N . CYS A 1 132 ? 10.915 7.776 -13.540 1.00 89.75 132 CYS A N 1
ATOM 1045 C CA . CYS A 1 132 ? 10.744 9.126 -14.097 1.00 89.75 132 CYS A CA 1
ATOM 1046 C C . CYS A 1 132 ? 9.258 9.496 -14.273 1.00 89.75 132 CYS A C 1
ATOM 1048 O O . CYS A 1 132 ? 8.844 10.644 -14.087 1.00 89.75 132 CYS A O 1
ATOM 1050 N N . ARG A 1 133 ? 8.404 8.524 -14.626 1.00 90.50 133 ARG A N 1
ATOM 1051 C CA . ARG A 1 133 ? 6.946 8.728 -14.657 1.00 90.50 133 ARG A CA 1
ATOM 1052 C C . ARG A 1 133 ? 6.382 8.979 -13.263 1.00 90.50 133 ARG A C 1
ATOM 1054 O O . ARG A 1 133 ? 5.500 9.824 -13.141 1.00 90.50 133 ARG A O 1
ATOM 1061 N N . TRP A 1 134 ? 6.862 8.257 -12.251 1.00 90.44 134 TRP A N 1
ATOM 1062 C CA . TRP A 1 134 ? 6.458 8.429 -10.857 1.00 90.44 134 TRP A CA 1
ATOM 1063 C C . TRP A 1 134 ? 6.703 9.859 -10.367 1.00 90.44 134 TRP A C 1
ATOM 1065 O O . TRP A 1 134 ? 5.793 10.462 -9.809 1.00 90.44 134 TRP A O 1
ATOM 1075 N N . GLU A 1 135 ? 7.869 10.437 -10.657 1.00 85.38 135 GLU A N 1
ATOM 1076 C CA . GLU A 1 135 ? 8.219 11.811 -10.257 1.00 85.38 135 GLU A CA 1
ATOM 1077 C C . GLU A 1 135 ? 7.241 12.869 -10.789 1.00 85.38 135 GLU A C 1
ATOM 1079 O O . GLU A 1 135 ? 7.007 13.892 -10.150 1.00 85.38 135 GLU A O 1
ATOM 1084 N N . LYS A 1 136 ? 6.613 12.603 -11.939 1.00 88.62 136 LYS A N 1
ATOM 1085 C CA . LYS A 1 136 ? 5.637 13.500 -12.581 1.00 88.62 136 LYS A CA 1
ATOM 1086 C C . LYS A 1 136 ? 4.224 13.362 -12.010 1.00 88.62 136 LYS A C 1
ATOM 1088 O O . LYS A 1 136 ? 3.327 14.100 -12.415 1.00 88.62 136 LYS A O 1
ATOM 1093 N N . LEU A 1 137 ? 3.991 12.406 -11.112 1.00 88.44 137 LEU A N 1
ATOM 1094 C CA . LEU A 1 137 ? 2.698 12.181 -10.477 1.00 88.44 137 LEU A CA 1
ATOM 1095 C C . LEU A 1 137 ? 2.588 12.979 -9.178 1.00 88.44 137 LEU A C 1
ATOM 1097 O O . LEU A 1 137 ? 2.578 12.403 -8.091 1.00 88.44 137 LEU A O 1
ATOM 1101 N N . GLU A 1 138 ? 2.460 14.299 -9.324 1.00 91.69 138 GLU A N 1
ATOM 1102 C CA . GLU A 1 138 ? 2.491 15.286 -8.237 1.00 91.69 138 GLU A CA 1
ATOM 1103 C C . GLU A 1 138 ? 1.706 14.856 -6.996 1.00 91.69 138 GLU A C 1
ATOM 1105 O O . GLU A 1 138 ? 2.223 14.888 -5.884 1.00 91.69 138 GLU A O 1
ATOM 1110 N N . THR A 1 139 ? 0.464 14.394 -7.147 1.00 91.19 139 THR A N 1
ATOM 1111 C CA . THR A 1 139 ? -0.301 14.069 -5.946 1.00 91.19 139 THR A CA 1
ATOM 1112 C C . THR A 1 139 ? 0.212 12.834 -5.213 1.00 91.19 139 THR A C 1
ATOM 1114 O O . THR A 1 139 ? 0.198 12.812 -3.986 1.00 91.19 139 THR A O 1
ATOM 1117 N N . TYR A 1 140 ? 0.677 11.812 -5.936 1.00 90.94 140 TYR A N 1
ATOM 1118 C CA . TYR A 1 140 ? 1.248 10.626 -5.297 1.00 90.94 140 TYR A CA 1
ATOM 1119 C C . TYR A 1 140 ? 2.599 10.954 -4.652 1.00 90.94 140 TYR A C 1
ATOM 1121 O O . TYR A 1 140 ? 2.858 10.517 -3.533 1.00 90.94 140 TYR A O 1
ATOM 1129 N N . THR A 1 141 ? 3.432 11.770 -5.303 1.00 90.69 141 THR A N 1
ATOM 1130 C CA . THR A 1 141 ? 4.728 12.178 -4.746 1.00 90.69 141 THR A CA 1
ATOM 1131 C C . THR A 1 141 ? 4.565 13.073 -3.516 1.00 90.69 141 THR A C 1
ATOM 1133 O O . THR A 1 141 ? 5.256 12.853 -2.523 1.00 90.69 141 THR A O 1
ATOM 1136 N N . LEU A 1 142 ? 3.603 14.004 -3.512 1.00 95.62 142 LEU A N 1
ATOM 1137 C CA . LEU A 1 142 ? 3.282 14.836 -2.345 1.00 95.62 142 LEU A CA 1
ATOM 1138 C C . LEU A 1 142 ? 2.706 14.024 -1.177 1.00 95.62 142 LEU A C 1
ATOM 1140 O O . LEU A 1 142 ? 3.061 14.278 -0.024 1.00 95.62 142 LEU A O 1
ATOM 1144 N N . GLN A 1 143 ? 1.848 13.036 -1.449 1.00 96.81 143 GLN A N 1
ATOM 1145 C CA . GLN A 1 143 ? 1.334 12.129 -0.416 1.00 96.81 143 GLN A CA 1
ATOM 1146 C C . GLN A 1 143 ? 2.462 11.320 0.234 1.00 96.81 143 GLN A C 1
ATOM 1148 O O . GLN A 1 143 ? 2.532 11.243 1.460 1.00 96.81 143 GLN A O 1
ATOM 1153 N N . GLU A 1 144 ? 3.378 10.772 -0.565 1.00 95.69 144 GLU A N 1
ATOM 1154 C CA . GLU A 1 144 ? 4.549 10.053 -0.053 1.00 95.69 144 GLU A CA 1
ATOM 1155 C C . GLU A 1 144 ? 5.505 10.958 0.721 1.00 95.69 144 GLU A C 1
ATOM 1157 O O . GLU A 1 144 ? 5.981 10.574 1.788 1.00 95.69 144 GLU A O 1
ATOM 1162 N N . ALA A 1 145 ? 5.770 12.171 0.232 1.00 96.31 145 ALA A N 1
ATOM 1163 C CA . ALA A 1 145 ? 6.581 13.149 0.953 1.00 96.31 145 ALA A CA 1
ATOM 1164 C C . ALA A 1 145 ? 5.951 13.503 2.311 1.00 96.31 145 ALA A C 1
ATOM 1166 O O . ALA A 1 145 ? 6.631 13.483 3.335 1.00 96.31 145 ALA A O 1
ATOM 1167 N N . SER A 1 146 ? 4.635 13.719 2.341 1.00 98.31 146 SER A N 1
ATOM 1168 C CA . SER A 1 146 ? 3.890 14.001 3.573 1.00 98.31 146 SER A CA 1
ATOM 1169 C C . SER A 1 146 ? 3.955 12.834 4.565 1.00 98.31 146 SER A C 1
ATOM 1171 O O . SER A 1 146 ? 4.143 13.045 5.763 1.00 98.31 146 SER A O 1
ATOM 1173 N N . LEU A 1 147 ? 3.838 11.589 4.084 1.00 98.44 147 LEU A N 1
ATOM 1174 C CA . LEU A 1 147 ? 4.000 10.410 4.936 1.00 98.44 147 LEU A CA 1
ATOM 1175 C C . LEU A 1 147 ? 5.437 10.256 5.426 1.00 98.44 147 LEU A C 1
ATOM 1177 O O . LEU A 1 147 ? 5.623 9.875 6.575 1.00 98.44 147 LEU A O 1
ATOM 1181 N N . ASN A 1 148 ? 6.445 10.574 4.612 1.00 97.81 148 ASN A N 1
ATOM 1182 C CA . ASN A 1 148 ? 7.839 10.558 5.050 1.00 97.81 148 ASN A CA 1
ATOM 1183 C C . ASN A 1 148 ? 8.074 11.539 6.202 1.00 97.81 148 ASN A C 1
ATOM 1185 O O . ASN A 1 148 ? 8.630 11.127 7.216 1.00 97.81 148 ASN A O 1
ATOM 1189 N N . ILE A 1 149 ? 7.583 12.778 6.097 1.00 98.62 149 ILE A N 1
ATOM 1190 C CA . ILE A 1 149 ? 7.663 13.766 7.186 1.00 98.62 149 ILE A CA 1
ATOM 1191 C C . ILE A 1 149 ? 6.991 13.209 8.448 1.00 98.62 149 ILE A C 1
ATOM 1193 O O . ILE A 1 149 ? 7.575 13.191 9.533 1.00 98.62 149 ILE A O 1
ATOM 1197 N N . LEU A 1 150 ? 5.775 12.674 8.310 1.00 98.75 150 LEU A N 1
ATOM 1198 C CA . LEU A 1 150 ? 5.041 12.115 9.442 1.00 98.75 150 LEU A CA 1
ATOM 1199 C C . LEU A 1 150 ? 5.775 10.933 10.093 1.00 98.75 150 LEU A C 1
ATOM 1201 O O . LEU A 1 150 ? 5.902 10.893 11.313 1.00 98.75 150 LEU A O 1
ATOM 1205 N N . PHE A 1 151 ? 6.240 9.964 9.306 1.00 98.56 151 PHE A N 1
ATOM 1206 C CA . PHE A 1 151 ? 6.832 8.728 9.818 1.00 98.56 151 PHE A CA 1
ATOM 1207 C C . PHE A 1 151 ? 8.280 8.881 10.267 1.00 98.56 151 PHE A C 1
ATOM 1209 O O . PHE A 1 151 ? 8.698 8.092 11.100 1.00 98.56 151 PHE A O 1
ATOM 1216 N N . LYS A 1 152 ? 9.049 9.829 9.726 1.00 97.31 152 LYS A N 1
ATOM 1217 C CA . LYS A 1 152 ? 10.498 9.915 9.975 1.00 97.31 152 LYS A CA 1
ATOM 1218 C C . LYS A 1 152 ? 10.892 11.102 10.839 1.00 97.31 152 LYS A C 1
ATOM 1220 O O . LYS A 1 152 ? 11.880 11.010 11.556 1.00 97.31 152 LYS A O 1
ATOM 1225 N N . GLU A 1 153 ? 10.122 12.185 10.794 1.00 97.56 153 GLU A N 1
ATOM 1226 C CA . GLU A 1 153 ? 10.468 13.430 11.483 1.00 97.56 153 GLU A CA 1
ATOM 1227 C C . GLU A 1 153 ? 9.534 13.680 12.668 1.00 97.56 153 GLU A C 1
ATOM 1229 O O . GLU A 1 153 ? 9.990 13.836 13.798 1.00 97.56 153 GLU A O 1
ATOM 1234 N N . LEU A 1 154 ? 8.217 13.661 12.440 1.00 98.25 154 LEU A N 1
ATOM 1235 C CA . LEU A 1 154 ? 7.239 14.021 13.473 1.00 98.25 154 LEU A CA 1
ATOM 1236 C C . LEU A 1 154 ? 6.923 12.867 14.431 1.00 98.25 154 LEU A C 1
ATOM 1238 O O . LEU A 1 154 ? 6.736 13.070 15.631 1.00 98.25 154 LEU A O 1
ATOM 1242 N N . CYS A 1 155 ? 6.800 11.648 13.903 1.00 98.00 155 CYS A N 1
ATOM 1243 C CA . CYS A 1 155 ? 6.340 10.473 14.642 1.00 98.00 155 CYS A CA 1
ATOM 1244 C C . CYS A 1 155 ? 7.195 9.214 14.360 1.00 98.00 155 CYS A C 1
ATOM 1246 O O . CYS A 1 155 ? 6.623 8.177 13.990 1.00 98.00 155 CYS A O 1
ATOM 1248 N N . PRO A 1 156 ? 8.531 9.264 14.562 1.00 97.75 156 PRO A N 1
ATOM 1249 C CA . PRO A 1 156 ? 9.434 8.147 14.259 1.00 97.75 156 PRO A CA 1
ATOM 1250 C C . PRO A 1 156 ? 9.132 6.875 15.055 1.00 97.75 156 PRO A C 1
ATOM 1252 O O . PRO A 1 156 ? 9.175 5.774 14.517 1.00 97.75 156 PRO A O 1
ATOM 1255 N N . GLU A 1 157 ? 8.737 7.014 16.317 1.00 98.00 157 GLU A N 1
ATOM 1256 C CA . GLU A 1 157 ? 8.484 5.880 17.211 1.00 98.00 157 GLU A CA 1
ATOM 1257 C C . GLU A 1 157 ? 7.001 5.493 17.271 1.00 98.00 157 GLU A C 1
ATOM 1259 O O . GLU A 1 157 ? 6.099 6.257 16.901 1.00 98.00 157 GLU A O 1
ATOM 1264 N N . ASN A 1 158 ? 6.725 4.282 17.746 1.00 98.44 158 ASN A N 1
ATOM 1265 C CA . ASN A 1 158 ? 5.399 3.681 17.859 1.00 98.44 158 ASN A CA 1
ATOM 1266 C C . ASN A 1 158 ? 5.038 3.399 19.330 1.00 98.44 158 ASN A C 1
ATOM 1268 O O . ASN A 1 158 ? 4.383 2.404 19.632 1.00 98.44 158 ASN A O 1
ATOM 1272 N N . ASN A 1 159 ? 5.441 4.298 20.233 1.00 97.88 159 ASN A N 1
ATOM 1273 C CA . ASN A 1 159 ? 5.222 4.216 21.684 1.00 97.88 159 ASN A CA 1
ATOM 1274 C C . ASN A 1 159 ? 4.174 5.211 22.229 1.00 97.88 159 ASN A C 1
ATOM 1276 O O . ASN A 1 159 ? 3.827 5.152 23.407 1.00 97.88 159 ASN A O 1
ATOM 1280 N N . LYS A 1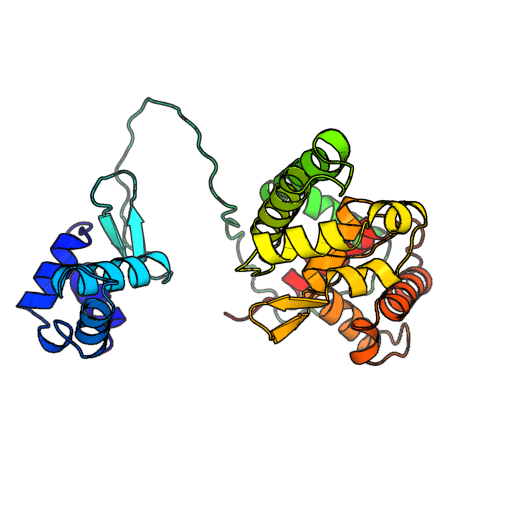 160 ? 3.645 6.112 21.390 1.00 98.50 160 LYS A N 1
ATOM 1281 C CA . LYS A 1 160 ? 2.586 7.077 21.740 1.00 98.50 160 LYS A CA 1
ATOM 1282 C C . LYS A 1 160 ? 1.351 6.860 20.876 1.00 98.50 160 LYS A C 1
ATOM 1284 O O . LYS A 1 160 ? 1.454 6.808 19.647 1.00 98.50 160 LYS A O 1
ATOM 1289 N N . ILE A 1 161 ? 0.175 6.754 21.498 1.00 98.62 161 ILE A N 1
ATOM 1290 C CA . ILE A 1 161 ? -1.065 6.426 20.779 1.00 98.62 161 ILE A CA 1
ATOM 1291 C C . ILE A 1 161 ? -1.437 7.496 19.750 1.00 98.62 161 ILE A C 1
ATOM 1293 O O . ILE A 1 161 ? -1.888 7.158 18.659 1.00 98.62 161 ILE A O 1
ATOM 1297 N N . GLU A 1 162 ? -1.202 8.768 20.059 1.00 98.69 162 GLU A N 1
ATOM 1298 C CA . GLU A 1 162 ? -1.494 9.916 19.200 1.00 98.69 162 GLU A CA 1
ATOM 1299 C C . GLU A 1 162 ? -0.659 9.851 17.920 1.00 98.69 162 GLU A C 1
ATOM 1301 O O . GLU A 1 162 ? -1.182 9.996 16.816 1.00 98.69 162 GLU A O 1
ATOM 1306 N N . HIS A 1 163 ? 0.630 9.5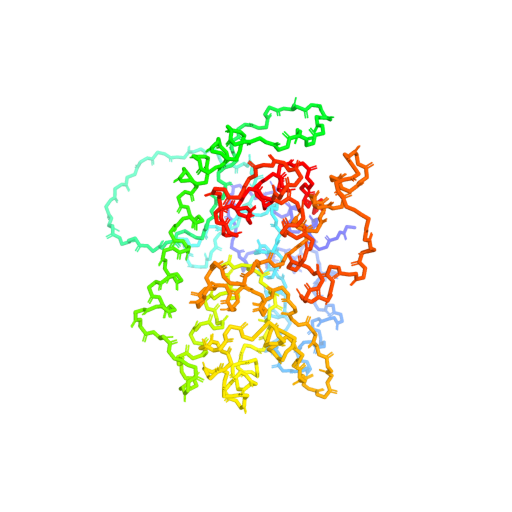38 18.064 1.00 98.75 163 HIS A N 1
ATOM 1307 C CA . HIS A 1 163 ? 1.569 9.402 16.953 1.00 98.75 163 HIS A CA 1
ATOM 1308 C C . HIS A 1 163 ? 1.175 8.235 16.043 1.00 98.75 163 HIS A C 1
ATOM 1310 O O . HIS A 1 163 ? 1.162 8.349 14.816 1.00 98.75 163 HIS A O 1
ATOM 1316 N N . ILE A 1 164 ? 0.821 7.095 16.640 1.00 98.88 164 ILE A N 1
ATOM 1317 C CA . ILE A 1 164 ? 0.382 5.916 15.892 1.00 98.88 164 ILE A CA 1
ATOM 1318 C C . ILE A 1 164 ? -0.941 6.200 15.184 1.00 98.88 164 ILE A C 1
ATOM 1320 O O . ILE A 1 164 ? -1.083 5.850 14.016 1.00 98.88 164 ILE A O 1
ATOM 1324 N N . LEU A 1 165 ? -1.897 6.846 15.854 1.00 98.81 165 LEU A N 1
ATOM 1325 C CA . LEU A 1 165 ? -3.196 7.172 15.278 1.00 98.81 165 LEU A CA 1
ATOM 1326 C C . LEU A 1 165 ? -3.060 8.121 14.083 1.00 98.81 165 LEU A C 1
ATOM 1328 O O . LEU A 1 165 ? -3.690 7.871 13.056 1.00 98.81 165 LEU A O 1
ATOM 1332 N N . LEU A 1 166 ? -2.202 9.144 14.172 1.00 98.81 166 LEU A N 1
ATOM 1333 C CA . LEU A 1 166 ? -1.886 10.026 13.042 1.00 98.81 166 LEU A CA 1
ATOM 1334 C C . LEU A 1 166 ? -1.335 9.225 11.857 1.00 98.81 166 LEU A C 1
ATOM 1336 O O . LEU A 1 166 ? -1.861 9.332 10.748 1.00 98.81 166 LEU A O 1
ATOM 1340 N N . LYS A 1 167 ? -0.346 8.356 12.104 1.00 98.88 167 LYS A N 1
ATOM 1341 C CA . LYS A 1 167 ? 0.231 7.464 11.084 1.00 98.88 167 LYS A CA 1
ATOM 1342 C C . LYS A 1 167 ? -0.816 6.552 10.447 1.00 98.88 167 LYS A C 1
ATOM 1344 O O . LYS A 1 167 ? -0.879 6.455 9.225 1.00 98.88 167 LYS A O 1
ATOM 1349 N N . VAL A 1 168 ? -1.657 5.901 11.254 1.00 98.81 168 VAL A N 1
ATOM 1350 C CA . VAL A 1 168 ? -2.718 5.000 10.777 1.00 98.81 168 VAL A CA 1
ATOM 1351 C C . VAL A 1 168 ? -3.719 5.762 9.910 1.00 98.81 168 VAL A C 1
ATOM 1353 O O . VAL A 1 168 ? -4.042 5.296 8.821 1.00 98.81 168 VAL A O 1
ATOM 1356 N N . CYS A 1 169 ? -4.202 6.921 10.364 1.00 98.50 169 CYS A N 1
ATOM 1357 C CA . CYS A 1 169 ? -5.195 7.717 9.644 1.00 98.50 169 CYS A CA 1
ATOM 1358 C C . CYS A 1 169 ? -4.655 8.248 8.311 1.00 98.50 169 CYS A C 1
ATOM 1360 O O . CYS A 1 169 ? -5.300 8.043 7.283 1.00 98.50 169 CYS A O 1
ATOM 1362 N N . ALA A 1 170 ? -3.472 8.873 8.317 1.00 98.56 170 ALA A N 1
ATOM 1363 C CA . ALA A 1 170 ? -2.859 9.420 7.108 1.00 98.56 170 ALA A CA 1
ATOM 1364 C C . ALA A 1 170 ? -2.562 8.317 6.082 1.00 98.56 170 ALA A C 1
ATOM 1366 O O . ALA A 1 170 ? -2.955 8.419 4.920 1.00 98.56 170 ALA A O 1
ATOM 1367 N N . LEU A 1 171 ? -1.946 7.214 6.525 1.00 98.50 171 LEU A N 1
ATOM 1368 C CA . LEU A 1 171 ? -1.621 6.091 5.649 1.00 98.50 171 LEU A CA 1
ATOM 1369 C C . LEU A 1 171 ? -2.885 5.440 5.068 1.00 98.50 171 LEU A C 1
ATOM 1371 O O . LEU A 1 171 ? -2.924 5.110 3.884 1.00 98.50 171 LEU A O 1
ATOM 1375 N N . ASN A 1 172 ? -3.925 5.265 5.888 1.00 97.44 172 ASN A N 1
ATOM 1376 C CA . ASN A 1 172 ? -5.194 4.681 5.458 1.00 97.44 172 ASN A CA 1
ATOM 1377 C C . ASN A 1 172 ? -5.896 5.525 4.387 1.00 97.44 172 ASN A C 1
ATOM 1379 O O . ASN A 1 172 ? -6.420 4.946 3.435 1.00 97.44 172 ASN A O 1
ATOM 1383 N N . ASP A 1 173 ? -5.893 6.857 4.514 1.00 96.25 173 ASP A N 1
ATOM 1384 C CA . ASP A 1 173 ? -6.494 7.752 3.514 1.00 96.25 173 ASP A CA 1
ATOM 1385 C C . ASP A 1 173 ? -5.673 7.751 2.215 1.00 96.25 173 ASP A C 1
ATOM 1387 O O . ASP A 1 173 ? -6.217 7.457 1.147 1.00 96.25 173 ASP A O 1
ATOM 1391 N N . PHE A 1 174 ? -4.353 7.960 2.293 1.00 96.62 174 PHE A N 1
ATOM 1392 C CA . PHE A 1 174 ? -3.507 8.100 1.098 1.00 96.62 174 PHE A CA 1
ATOM 1393 C C . PHE A 1 174 ? -3.398 6.803 0.292 1.00 96.62 174 PHE A C 1
ATOM 1395 O O . PHE A 1 174 ? -3.446 6.827 -0.937 1.00 96.62 174 PHE A O 1
ATOM 1402 N N . TYR A 1 175 ? -3.346 5.650 0.964 1.00 92.44 175 TYR A N 1
ATOM 1403 C CA . TYR A 1 175 ? -3.328 4.347 0.295 1.00 92.44 175 TYR A CA 1
ATOM 1404 C C . TYR A 1 175 ? -4.706 3.706 0.126 1.00 92.44 175 TYR A C 1
ATOM 1406 O O . TYR A 1 175 ? -4.802 2.617 -0.449 1.00 92.44 175 TYR A O 1
ATOM 1414 N N . SER A 1 176 ? -5.772 4.351 0.611 1.00 91.75 176 SER A N 1
ATOM 1415 C CA . SER A 1 176 ? -7.145 3.836 0.551 1.00 91.75 176 SER A CA 1
ATOM 1416 C C . SER A 1 176 ? -7.258 2.390 1.065 1.00 91.75 176 SER A C 1
ATOM 1418 O O . SER A 1 176 ? -7.847 1.521 0.412 1.00 91.75 176 SER A O 1
ATOM 1420 N N . THR A 1 177 ? -6.663 2.095 2.229 1.00 87.25 177 THR A N 1
ATOM 1421 C CA . THR A 1 177 ? -6.619 0.723 2.778 1.00 87.25 177 THR A CA 1
ATOM 1422 C C . THR A 1 177 ? -7.945 0.271 3.401 1.00 87.25 177 THR A C 1
ATOM 1424 O O . THR A 1 177 ? -8.086 -0.905 3.740 1.00 87.25 177 THR A O 1
ATOM 1427 N N . ASN A 1 178 ? -8.943 1.160 3.468 1.00 90.38 178 ASN A N 1
ATOM 1428 C CA . ASN A 1 178 ? -10.320 0.903 3.912 1.00 90.38 178 ASN A CA 1
ATOM 1429 C C . ASN A 1 178 ? -10.433 0.400 5.362 1.00 90.38 178 ASN A C 1
ATOM 1431 O O . ASN A 1 178 ? -11.291 -0.423 5.692 1.00 90.38 178 ASN A O 1
ATOM 1435 N N . ILE A 1 179 ? -9.574 0.900 6.247 1.00 93.44 179 ILE A N 1
ATOM 1436 C CA . ILE A 1 179 ? -9.692 0.690 7.690 1.00 93.44 179 ILE A CA 1
ATOM 1437 C C . ILE A 1 179 ? -10.724 1.677 8.235 1.00 93.44 179 ILE A C 1
ATOM 1439 O O . ILE A 1 179 ? -10.496 2.884 8.243 1.00 93.44 179 ILE A O 1
ATOM 1443 N N . PHE A 1 180 ? -11.862 1.160 8.699 1.00 93.62 180 PHE A N 1
ATOM 1444 C CA . PHE A 1 180 ? -12.931 1.982 9.281 1.00 93.62 180 PHE A CA 1
ATOM 1445 C C . PHE A 1 180 ? -12.699 2.321 10.756 1.00 93.62 180 PHE A C 1
ATOM 1447 O O . PHE A 1 180 ? -13.069 3.399 11.203 1.00 93.62 180 PHE A O 1
ATOM 1454 N N . ASP A 1 181 ? -12.102 1.401 11.514 1.00 95.69 181 ASP A N 1
ATOM 1455 C CA . ASP A 1 181 ? -11.807 1.581 12.938 1.00 95.69 181 ASP A CA 1
ATOM 1456 C C . ASP A 1 181 ? -10.299 1.773 13.130 1.00 95.69 181 ASP A C 1
ATOM 1458 O O . ASP A 1 181 ? -9.565 0.862 13.522 1.00 95.69 181 ASP A O 1
ATOM 1462 N N . THR A 1 182 ? -9.825 2.964 12.762 1.00 97.69 182 THR A N 1
ATOM 1463 C CA . THR A 1 182 ? -8.404 3.333 12.828 1.00 97.69 182 THR A CA 1
ATOM 1464 C C . THR A 1 182 ? -7.884 3.349 14.261 1.00 97.69 182 THR A C 1
ATOM 1466 O O . THR A 1 182 ? -6.740 2.970 14.499 1.00 97.69 182 THR A O 1
ATOM 1469 N N . PHE A 1 183 ? -8.727 3.710 15.231 1.00 98.06 183 PHE A N 1
ATOM 1470 C CA . PHE A 1 183 ? -8.350 3.742 16.640 1.00 98.06 183 PHE A CA 1
ATOM 1471 C C . PHE A 1 183 ? -8.047 2.350 17.198 1.00 98.06 183 PHE A C 1
ATOM 1473 O O . PHE A 1 183 ? -7.048 2.176 17.897 1.00 98.06 183 PHE A O 1
ATOM 1480 N N . THR A 1 184 ? -8.853 1.338 16.864 1.00 98.12 184 THR A N 1
ATOM 1481 C CA . THR A 1 184 ? -8.560 -0.044 17.271 1.00 98.12 184 THR A CA 1
ATOM 1482 C C . THR A 1 184 ? -7.253 -0.546 16.653 1.00 98.12 184 THR A C 1
ATOM 1484 O O . THR A 1 184 ? -6.460 -1.176 17.350 1.00 98.12 184 THR A O 1
ATOM 1487 N N . VAL A 1 185 ? -6.967 -0.213 15.389 1.00 98.44 185 VAL A N 1
ATOM 1488 C CA . VAL A 1 185 ? -5.682 -0.557 14.751 1.00 98.44 185 VAL A CA 1
ATOM 1489 C C . VAL A 1 185 ? -4.506 0.166 15.419 1.00 98.44 185 VAL A C 1
ATOM 1491 O O . VAL A 1 185 ? -3.470 -0.447 15.661 1.00 98.44 185 VAL A O 1
ATOM 1494 N N . ALA A 1 186 ? -4.663 1.442 15.780 1.00 98.75 186 ALA A N 1
ATOM 1495 C CA . ALA A 1 186 ? -3.620 2.195 16.472 1.00 98.75 186 ALA A CA 1
ATOM 1496 C C . ALA A 1 186 ? -3.303 1.608 17.857 1.00 98.75 186 ALA A C 1
ATOM 1498 O O . ALA A 1 186 ? -2.138 1.393 18.187 1.00 98.75 186 ALA A O 1
ATOM 1499 N N . LYS A 1 187 ? -4.334 1.269 18.644 1.00 98.50 187 LYS A N 1
ATOM 1500 C CA . LYS A 1 187 ? -4.156 0.591 19.938 1.00 98.50 187 LYS A CA 1
ATOM 1501 C C . LYS A 1 187 ? -3.501 -0.778 19.791 1.00 98.50 187 LYS A C 1
ATOM 1503 O O . LYS A 1 187 ? -2.655 -1.133 20.602 1.00 98.50 187 LYS A O 1
ATOM 1508 N N . HIS A 1 188 ? -3.866 -1.529 18.753 1.00 98.38 188 HIS A N 1
ATOM 1509 C CA . HIS A 1 188 ? -3.236 -2.812 18.443 1.00 98.38 188 HIS A CA 1
ATOM 1510 C C . HIS A 1 188 ? -1.727 -2.663 18.216 1.00 98.38 188 HIS A C 1
ATOM 1512 O O . HIS A 1 188 ? -0.946 -3.376 18.837 1.00 98.38 188 HIS A O 1
ATOM 1518 N N . ILE A 1 189 ? -1.311 -1.699 17.389 1.00 98.56 189 ILE A N 1
ATOM 1519 C CA . ILE A 1 189 ? 0.111 -1.416 17.141 1.00 98.56 189 ILE A CA 1
ATOM 1520 C C . ILE A 1 189 ? 0.835 -1.025 18.436 1.00 98.56 189 ILE A C 1
ATOM 1522 O O . ILE A 1 189 ? 1.908 -1.564 18.705 1.00 98.56 189 ILE A O 1
ATOM 1526 N N . LEU A 1 190 ? 0.240 -0.142 19.248 1.00 98.56 190 LEU A N 1
ATOM 1527 C CA . LEU A 1 190 ? 0.823 0.291 20.521 1.00 98.56 190 LEU A CA 1
ATOM 1528 C C . LEU A 1 190 ? 1.065 -0.894 21.465 1.00 98.56 190 LEU A C 1
ATOM 1530 O O . LEU A 1 190 ? 2.164 -1.064 21.980 1.00 98.56 190 LEU A O 1
ATOM 1534 N N . ASN A 1 191 ? 0.057 -1.752 21.639 1.00 98.06 191 ASN A N 1
ATOM 1535 C CA . ASN A 1 191 ? 0.129 -2.903 22.541 1.00 98.06 191 ASN A CA 1
ATOM 1536 C C . ASN A 1 191 ? 1.211 -3.919 22.143 1.00 98.06 191 ASN A C 1
ATOM 1538 O O . ASN A 1 191 ? 1.667 -4.692 22.984 1.00 98.06 191 ASN A O 1
ATOM 1542 N N . HIS A 1 192 ? 1.615 -3.937 20.871 1.00 97.75 192 HIS A N 1
ATOM 1543 C CA . HIS A 1 192 ? 2.650 -4.832 20.365 1.00 97.75 192 HIS A CA 1
ATOM 1544 C C . HIS A 1 192 ? 4.080 -4.287 20.492 1.00 97.75 192 HIS A C 1
ATOM 1546 O O . HIS A 1 192 ? 5.004 -5.029 20.167 1.00 97.75 192 HIS A O 1
ATOM 1552 N N . ASN A 1 193 ? 4.284 -3.046 20.959 1.00 96.19 193 ASN A N 1
ATOM 1553 C CA . ASN A 1 193 ? 5.611 -2.450 21.188 1.00 96.19 193 ASN A CA 1
ATOM 1554 C C . ASN A 1 193 ? 6.585 -2.671 20.011 1.00 96.19 193 ASN A C 1
ATOM 1556 O O . ASN A 1 193 ? 7.678 -3.222 20.153 1.00 96.19 193 ASN A O 1
ATOM 1560 N N . ILE A 1 194 ? 6.153 -2.284 18.810 1.00 97.31 194 ILE A N 1
ATOM 1561 C CA . ILE A 1 194 ? 6.761 -2.747 17.554 1.00 97.31 194 ILE A CA 1
ATOM 1562 C C . ILE A 1 194 ? 8.148 -2.162 17.243 1.00 97.31 194 ILE A C 1
ATOM 1564 O O . ILE A 1 194 ? 8.827 -2.674 16.352 1.00 97.31 194 ILE A O 1
ATOM 1568 N N . ASP A 1 195 ? 8.580 -1.116 17.951 1.00 98.00 195 ASP A N 1
ATOM 1569 C CA . ASP A 1 195 ? 9.823 -0.386 17.659 1.00 98.00 195 ASP A CA 1
ATOM 1570 C C . ASP A 1 195 ? 11.067 -1.282 17.727 1.00 98.00 195 ASP A C 1
ATOM 1572 O O . ASP A 1 195 ? 11.924 -1.219 16.845 1.00 98.00 195 ASP A O 1
ATOM 1576 N N . ILE A 1 196 ? 11.135 -2.200 18.699 1.00 95.88 196 ILE A N 1
ATOM 1577 C CA . ILE A 1 196 ? 12.259 -3.144 18.812 1.00 95.88 196 ILE A CA 1
ATOM 1578 C C . ILE A 1 196 ? 12.324 -4.101 17.612 1.00 95.88 196 ILE A C 1
ATOM 1580 O O . ILE A 1 196 ? 13.397 -4.419 17.098 1.00 95.88 196 ILE A O 1
ATOM 1584 N N . HIS A 1 197 ? 11.166 -4.527 17.109 1.00 96.44 197 HIS A N 1
ATOM 1585 C CA . HIS A 1 197 ? 11.072 -5.400 15.944 1.00 96.44 197 HIS A CA 1
ATOM 1586 C C . HIS A 1 197 ? 11.394 -4.654 14.647 1.00 96.44 197 HIS A C 1
ATOM 1588 O O . HIS A 1 197 ? 12.038 -5.230 13.768 1.00 96.44 197 HIS A O 1
ATOM 1594 N N . LEU A 1 198 ? 11.000 -3.379 14.540 1.00 96.19 198 LEU A N 1
ATOM 1595 C CA . LEU A 1 198 ? 11.423 -2.502 13.451 1.00 96.19 198 LEU A CA 1
ATOM 1596 C C . LEU A 1 198 ? 12.941 -2.338 13.459 1.00 96.19 198 LEU A C 1
ATOM 1598 O O . LEU A 1 198 ? 13.563 -2.526 12.414 1.00 96.19 198 LEU A O 1
ATOM 1602 N N . HIS A 1 199 ? 13.552 -2.052 14.613 1.00 96.00 199 HIS A N 1
ATOM 1603 C CA . HIS A 1 199 ? 15.003 -1.907 14.742 1.00 96.00 199 HIS A CA 1
ATOM 1604 C C . HIS A 1 199 ? 15.739 -3.161 14.251 1.00 96.00 199 HIS A C 1
ATOM 1606 O O . HIS A 1 199 ? 16.624 -3.052 13.404 1.00 96.00 199 HIS A O 1
ATOM 1612 N N . ASN A 1 200 ? 15.259 -4.341 14.649 1.00 96.75 200 ASN A N 1
ATOM 1613 C CA . ASN A 1 200 ? 15.825 -5.642 14.285 1.00 96.75 200 ASN A CA 1
ATOM 1614 C C . ASN A 1 200 ? 15.446 -6.151 12.881 1.00 96.75 200 ASN A C 1
ATOM 1616 O O . ASN A 1 200 ? 15.713 -7.309 12.567 1.00 96.75 200 ASN A O 1
ATOM 1620 N N . ASN A 1 201 ? 14.801 -5.332 12.039 1.00 96.75 201 ASN A N 1
ATOM 1621 C CA . ASN A 1 201 ? 14.370 -5.714 10.686 1.00 96.75 201 ASN A CA 1
ATOM 1622 C C . ASN A 1 201 ? 13.493 -6.986 10.665 1.00 96.75 201 ASN A C 1
ATOM 1624 O O . ASN A 1 201 ? 13.537 -7.786 9.732 1.00 96.75 201 ASN A O 1
ATOM 1628 N N . CYS A 1 202 ? 12.685 -7.199 11.707 1.00 96.25 202 CYS A N 1
ATOM 1629 C CA . CYS A 1 202 ? 11.914 -8.426 11.867 1.00 96.25 202 CYS A CA 1
ATOM 1630 C C . CYS A 1 202 ? 10.719 -8.467 10.902 1.00 96.25 202 CYS A C 1
ATOM 1632 O O . CYS A 1 202 ? 9.692 -7.831 11.127 1.00 96.25 202 CYS A O 1
ATOM 1634 N N . HIS A 1 203 ? 10.813 -9.278 9.847 1.00 95.12 203 HIS A N 1
ATOM 1635 C CA . HIS A 1 203 ? 9.761 -9.417 8.833 1.00 95.12 203 HIS A CA 1
ATOM 1636 C C . HIS A 1 203 ? 8.437 -9.994 9.362 1.00 95.12 203 HIS A C 1
ATOM 1638 O O . HIS A 1 203 ? 7.374 -9.693 8.818 1.00 95.12 203 HIS A O 1
ATOM 1644 N N . ALA A 1 204 ? 8.464 -10.781 10.445 1.00 94.44 204 ALA A N 1
ATOM 1645 C CA . ALA A 1 204 ? 7.245 -11.299 11.076 1.00 94.44 204 ALA A CA 1
ATOM 1646 C C . ALA A 1 204 ? 6.326 -10.176 11.596 1.00 94.44 204 ALA A C 1
ATOM 1648 O O . ALA A 1 204 ? 5.114 -10.377 11.700 1.00 94.44 204 ALA A O 1
ATOM 1649 N N . LEU A 1 205 ? 6.883 -8.982 11.839 1.00 96.06 205 LEU A N 1
ATOM 1650 C CA . LEU A 1 205 ? 6.156 -7.812 12.316 1.00 96.06 205 LEU A CA 1
ATOM 1651 C C . LEU A 1 205 ? 4.957 -7.442 11.434 1.00 96.06 205 LEU A C 1
ATOM 1653 O O . LEU A 1 205 ? 3.920 -7.035 11.955 1.00 96.06 205 LEU A O 1
ATOM 1657 N N . VAL A 1 206 ? 5.060 -7.612 10.113 1.00 98.00 206 VAL A N 1
ATOM 1658 C CA . VAL A 1 206 ? 3.951 -7.293 9.201 1.00 98.00 206 VAL A CA 1
ATOM 1659 C C . VAL A 1 206 ? 2.712 -8.116 9.541 1.00 98.00 206 VAL A C 1
ATOM 1661 O O . VAL A 1 206 ? 1.612 -7.572 9.597 1.00 98.00 206 VAL A O 1
ATOM 1664 N N . ASN A 1 207 ? 2.872 -9.405 9.844 1.00 96.25 207 ASN A N 1
ATOM 1665 C CA . ASN A 1 207 ? 1.748 -10.258 10.226 1.00 96.25 207 ASN A CA 1
ATOM 1666 C C . ASN A 1 207 ? 1.196 -9.883 11.609 1.00 96.25 207 ASN A C 1
ATOM 1668 O O . ASN A 1 207 ? -0.022 -9.883 11.793 1.00 96.25 207 ASN A O 1
ATOM 1672 N N . THR A 1 208 ? 2.073 -9.499 12.545 1.00 96.44 208 THR A N 1
ATOM 1673 C CA . THR A 1 208 ? 1.683 -8.990 13.868 1.00 96.44 208 THR A CA 1
ATOM 1674 C C . THR A 1 208 ? 0.794 -7.753 13.750 1.00 96.44 208 THR A C 1
ATOM 1676 O O . THR A 1 208 ? -0.271 -7.706 14.357 1.00 96.44 208 THR A O 1
ATOM 1679 N N . ILE A 1 209 ? 1.172 -6.773 12.923 1.00 98.12 209 ILE A N 1
ATOM 1680 C CA . ILE A 1 209 ? 0.376 -5.553 12.705 1.00 98.12 209 ILE A CA 1
ATOM 1681 C C . ILE A 1 209 ? -0.912 -5.858 11.929 1.00 98.12 209 ILE A C 1
ATOM 1683 O O . ILE A 1 209 ? -1.949 -5.245 12.174 1.00 98.12 209 ILE A O 1
ATOM 1687 N N . ALA A 1 210 ? -0.864 -6.792 10.979 1.00 97.69 210 ALA A N 1
ATOM 1688 C CA . ALA A 1 210 ? -1.984 -7.069 10.091 1.00 97.69 210 ALA A CA 1
ATOM 1689 C C . ALA A 1 210 ? -3.182 -7.719 10.798 1.00 97.69 210 ALA A C 1
ATOM 1691 O O . ALA A 1 210 ? -4.324 -7.463 10.414 1.00 97.69 210 ALA A O 1
ATOM 1692 N N . SER A 1 211 ? -2.940 -8.575 11.791 1.00 97.25 211 SER A N 1
ATOM 1693 C CA . SER A 1 211 ? -3.966 -9.409 12.420 1.00 97.25 211 SER A CA 1
ATOM 1694 C C . SER A 1 211 ? -4.626 -8.709 13.614 1.00 97.25 211 SER A C 1
ATOM 1696 O O . SER A 1 211 ? -4.202 -8.879 14.754 1.00 97.25 211 SER A O 1
ATOM 1698 N N . VAL A 1 212 ? -5.694 -7.947 13.360 1.00 96.94 212 VAL A N 1
ATOM 1699 C CA . VAL A 1 212 ? -6.371 -7.102 14.362 1.00 96.94 212 VAL A CA 1
ATOM 1700 C C . VAL A 1 212 ? -7.755 -7.655 14.703 1.00 96.94 212 VAL A C 1
ATOM 1702 O O . VAL A 1 212 ? -8.556 -7.947 13.813 1.00 96.94 212 VAL A O 1
ATOM 1705 N N . SER A 1 213 ? -8.082 -7.759 15.993 1.00 95.38 213 SER A N 1
ATOM 1706 C CA . SER A 1 213 ? -9.438 -8.098 16.443 1.00 95.38 213 SER A CA 1
ATOM 1707 C C . SER A 1 213 ? -10.312 -6.844 16.507 1.00 95.38 213 SER A C 1
ATOM 1709 O O . SER A 1 213 ? -10.071 -5.952 17.316 1.00 95.38 213 SER A O 1
ATOM 1711 N N . ILE A 1 214 ? -11.343 -6.769 15.663 1.00 90.88 214 ILE A N 1
ATOM 1712 C CA . ILE A 1 214 ? -12.309 -5.662 15.643 1.00 90.88 214 ILE A CA 1
ATOM 1713 C C . ILE A 1 214 ? -13.688 -6.220 15.970 1.00 90.88 214 ILE A C 1
ATOM 1715 O O . ILE A 1 214 ? -14.229 -7.038 15.223 1.00 90.88 214 ILE A O 1
ATOM 1719 N N . LYS A 1 215 ? -14.279 -5.754 17.079 1.00 89.94 215 LYS A N 1
ATOM 1720 C CA . LYS A 1 215 ? -15.608 -6.188 17.552 1.00 89.94 215 LYS A CA 1
ATOM 1721 C C . LYS A 1 215 ? -15.723 -7.723 17.631 1.00 89.94 215 LYS A C 1
ATOM 1723 O O . LYS A 1 215 ? -16.693 -8.305 17.151 1.00 89.94 215 LYS A O 1
ATOM 1728 N N . GLY A 1 216 ? -14.686 -8.374 18.166 1.00 89.00 216 GLY A N 1
ATOM 1729 C CA . GLY A 1 216 ? -14.614 -9.832 18.326 1.00 89.00 216 GLY A CA 1
ATOM 1730 C C . GLY A 1 216 ? -14.342 -10.624 17.041 1.00 89.00 216 GLY A C 1
ATOM 1731 O O . GLY A 1 216 ? -14.325 -11.849 17.082 1.00 89.00 216 GLY A O 1
ATOM 1732 N N . LYS A 1 217 ? -14.129 -9.962 15.895 1.00 93.94 217 LYS A N 1
ATOM 1733 C CA . LYS A 1 217 ? -13.791 -10.619 14.626 1.00 93.94 217 LYS A CA 1
ATOM 1734 C C . LYS A 1 217 ? -12.354 -10.315 14.237 1.00 93.94 217 LYS A C 1
ATOM 1736 O O . LYS A 1 217 ? -11.973 -9.150 14.138 1.00 93.94 217 LYS A O 1
ATOM 1741 N N . LEU A 1 218 ? -11.592 -11.363 13.934 1.00 95.69 218 LEU A N 1
ATOM 1742 C CA . LEU A 1 218 ? -10.245 -11.216 13.401 1.00 95.69 218 LEU A CA 1
ATOM 1743 C C . LEU A 1 218 ? -10.306 -10.654 11.974 1.00 95.69 218 LEU A C 1
ATOM 1745 O O . LEU A 1 218 ? -10.989 -11.193 11.099 1.00 95.69 218 LEU A O 1
ATOM 1749 N N . LYS A 1 219 ? -9.611 -9.542 11.747 1.00 96.19 219 LYS A N 1
ATOM 1750 C CA . LYS A 1 219 ? -9.451 -8.888 10.450 1.00 96.19 219 LYS A CA 1
ATOM 1751 C C . LYS A 1 219 ? -7.977 -8.880 10.084 1.00 96.19 219 LYS A C 1
ATOM 1753 O O . LYS A 1 219 ? -7.127 -8.637 10.931 1.00 96.19 219 LYS A O 1
ATOM 1758 N N . ASN A 1 220 ? -7.694 -9.136 8.811 1.00 96.06 220 ASN A N 1
ATOM 1759 C CA . ASN A 1 220 ? -6.337 -9.144 8.287 1.00 96.06 220 ASN A CA 1
ATOM 1760 C C . ASN A 1 220 ? -6.108 -7.920 7.386 1.00 96.06 220 ASN A C 1
ATOM 1762 O O . ASN A 1 220 ? -6.564 -7.887 6.242 1.00 96.06 220 ASN A O 1
ATOM 1766 N N . PHE A 1 221 ? -5.388 -6.925 7.897 1.00 97.38 221 PHE A N 1
ATOM 1767 C CA . PHE A 1 221 ? -5.000 -5.696 7.204 1.00 97.38 221 PHE A CA 1
ATOM 1768 C C . PHE A 1 221 ? -3.600 -5.802 6.588 1.00 97.38 221 PHE A C 1
ATOM 1770 O O . PHE A 1 221 ? -2.800 -4.874 6.661 1.00 97.38 221 PHE A O 1
ATOM 1777 N N . TYR A 1 222 ? -3.302 -6.935 5.953 1.00 97.12 222 TYR A N 1
ATOM 1778 C CA . TYR A 1 222 ? -1.972 -7.268 5.431 1.00 97.12 222 TYR A CA 1
ATOM 1779 C C . TYR A 1 222 ? -1.345 -6.176 4.550 1.00 97.12 222 TYR A C 1
ATOM 1781 O O . TYR A 1 222 ? -0.204 -5.770 4.762 1.00 97.12 222 TYR A O 1
ATOM 1789 N N . SER A 1 223 ? -2.110 -5.632 3.596 1.00 97.00 223 SER A N 1
ATOM 1790 C CA . SER A 1 223 ? -1.612 -4.570 2.713 1.00 97.00 223 SER A CA 1
ATOM 1791 C C . SER A 1 223 ? -1.275 -3.290 3.484 1.00 97.00 223 SER A C 1
ATOM 1793 O O . SER A 1 223 ? -0.239 -2.681 3.228 1.00 97.00 223 SER A O 1
ATOM 1795 N N . PHE A 1 224 ? -2.099 -2.913 4.465 1.00 98.50 224 PHE A N 1
ATOM 1796 C CA . PHE A 1 224 ? -1.824 -1.773 5.338 1.00 98.50 224 PHE A CA 1
ATOM 1797 C C . PHE A 1 224 ? -0.571 -2.013 6.183 1.00 98.50 224 PHE A C 1
ATOM 1799 O O . PHE A 1 224 ? 0.302 -1.156 6.218 1.00 98.50 224 PHE A O 1
ATOM 1806 N N . ALA A 1 225 ? -0.443 -3.188 6.799 1.00 98.56 225 ALA A N 1
ATOM 1807 C CA . ALA A 1 225 ? 0.704 -3.520 7.635 1.00 98.56 225 ALA A CA 1
ATOM 1808 C C . ALA A 1 225 ? 2.029 -3.461 6.861 1.00 98.56 225 ALA A C 1
ATOM 1810 O O . ALA A 1 225 ? 2.986 -2.859 7.339 1.00 98.56 225 ALA A O 1
ATOM 1811 N N . SER A 1 226 ? 2.069 -3.992 5.630 1.00 98.50 226 SER A N 1
ATOM 1812 C CA . SER A 1 226 ? 3.266 -3.884 4.781 1.00 98.50 226 SER A CA 1
ATOM 1813 C C . SER A 1 226 ? 3.636 -2.429 4.470 1.00 98.50 226 SER A C 1
ATOM 1815 O O . SER A 1 226 ? 4.809 -2.075 4.503 1.00 98.50 226 SER A O 1
ATOM 1817 N N . LYS A 1 227 ? 2.639 -1.561 4.243 1.00 98.50 227 LYS A N 1
ATOM 1818 C CA . LYS A 1 227 ? 2.843 -0.128 3.991 1.00 98.50 227 LYS A CA 1
ATOM 1819 C C . LYS A 1 227 ? 3.339 0.582 5.238 1.00 98.50 227 LYS A C 1
ATOM 1821 O O . LYS A 1 227 ? 4.263 1.379 5.145 1.00 98.50 227 LYS A O 1
ATOM 1826 N N . TYR A 1 228 ? 2.764 0.261 6.393 1.00 98.69 228 TYR A N 1
ATOM 1827 C CA . TYR A 1 228 ? 3.159 0.833 7.672 1.00 98.69 228 TYR A CA 1
ATOM 1828 C C . TYR A 1 228 ? 4.630 0.539 7.976 1.00 98.69 228 TYR A C 1
ATOM 1830 O O . TYR A 1 228 ? 5.391 1.454 8.276 1.00 98.69 228 TYR A O 1
ATOM 1838 N N . CYS A 1 229 ? 5.059 -0.718 7.824 1.00 98.50 229 CYS A N 1
ATOM 1839 C CA . CYS A 1 229 ? 6.463 -1.092 7.996 1.00 98.50 229 CYS A CA 1
ATOM 1840 C C . CYS A 1 229 ? 7.376 -0.472 6.924 1.00 98.50 229 CYS A C 1
ATOM 1842 O O . CYS A 1 229 ? 8.474 -0.031 7.253 1.00 98.50 229 CYS A O 1
ATOM 1844 N N . SER A 1 230 ? 6.926 -0.388 5.667 1.00 98.06 230 SER A N 1
ATOM 1845 C CA . SER A 1 230 ? 7.701 0.223 4.577 1.00 98.06 230 SER A CA 1
ATOM 1846 C C . SER A 1 230 ? 7.989 1.709 4.810 1.00 98.06 230 SER A C 1
ATOM 1848 O O . SER A 1 230 ? 9.101 2.156 4.559 1.00 98.06 230 SER A O 1
ATOM 1850 N N . HIS A 1 231 ? 7.048 2.479 5.366 1.00 98.12 231 HIS A N 1
ATOM 1851 C CA . HIS A 1 231 ? 7.294 3.900 5.662 1.00 98.12 231 HIS A CA 1
ATOM 1852 C C . HIS A 1 231 ? 8.307 4.113 6.792 1.00 98.12 231 HIS A C 1
ATOM 1854 O O . HIS A 1 231 ? 8.994 5.133 6.807 1.00 98.12 231 HIS A O 1
ATOM 1860 N N . HIS A 1 232 ? 8.446 3.136 7.693 1.00 98.12 232 HIS A N 1
ATOM 1861 C CA . HIS A 1 232 ? 9.523 3.113 8.683 1.00 98.12 232 HIS A CA 1
ATOM 1862 C C . HIS A 1 232 ? 10.864 2.710 8.061 1.00 98.12 232 HIS A C 1
ATOM 1864 O O . HIS A 1 232 ? 11.879 3.353 8.311 1.00 98.12 232 HIS A O 1
ATOM 1870 N N . LYS A 1 233 ? 10.885 1.644 7.249 1.00 96.88 233 LYS A N 1
ATOM 1871 C CA . LYS A 1 233 ? 12.107 1.087 6.646 1.00 96.88 233 LYS A CA 1
ATOM 1872 C C . LYS A 1 233 ? 11.853 0.592 5.208 1.00 96.88 233 LYS A C 1
ATOM 1874 O O . LYS A 1 233 ? 11.614 -0.605 5.007 1.00 96.88 233 LYS A O 1
ATOM 1879 N N . PRO A 1 234 ? 11.917 1.482 4.200 1.00 95.12 234 PRO A N 1
ATOM 1880 C CA . PRO A 1 234 ? 11.473 1.182 2.833 1.00 95.12 234 PRO A CA 1
ATOM 1881 C C . PRO A 1 234 ? 12.331 0.130 2.124 1.00 95.12 234 PRO A C 1
ATOM 1883 O O . PRO A 1 234 ? 11.814 -0.630 1.308 1.00 95.12 234 PRO A O 1
ATOM 1886 N N . ASP A 1 235 ? 13.610 0.027 2.487 1.00 92.75 235 ASP A N 1
ATOM 1887 C CA . ASP A 1 235 ? 14.550 -0.931 1.889 1.00 92.75 235 ASP A CA 1
ATOM 1888 C C . ASP A 1 235 ? 14.519 -2.313 2.558 1.00 92.75 235 ASP A C 1
ATOM 1890 O O . ASP A 1 235 ? 15.180 -3.241 2.105 1.00 92.75 235 ASP A O 1
ATOM 1894 N N . ILE A 1 236 ? 13.743 -2.461 3.636 1.00 96.12 236 ILE A N 1
ATOM 1895 C CA . ILE A 1 236 ? 13.612 -3.712 4.398 1.00 96.12 236 ILE A CA 1
ATOM 1896 C C . ILE A 1 236 ? 12.232 -4.334 4.196 1.00 96.12 236 ILE A C 1
ATOM 1898 O O . ILE A 1 236 ? 12.096 -5.557 4.143 1.00 96.12 236 ILE A O 1
ATOM 1902 N N . PHE A 1 237 ? 11.196 -3.499 4.099 1.00 97.25 237 PHE A N 1
ATOM 1903 C CA . PHE A 1 237 ? 9.810 -3.944 4.048 1.00 97.25 237 PHE A CA 1
ATOM 1904 C C . PHE A 1 237 ? 9.177 -3.587 2.696 1.00 97.25 237 PHE A C 1
ATOM 1906 O O . PHE A 1 237 ? 8.647 -2.481 2.546 1.00 97.25 237 PHE A O 1
ATOM 1913 N N . PRO A 1 238 ? 9.185 -4.505 1.707 1.00 96.69 238 PRO A N 1
ATOM 1914 C CA . PRO A 1 238 ? 8.473 -4.288 0.455 1.00 96.69 238 PRO A CA 1
ATOM 1915 C C . PRO A 1 238 ? 6.963 -4.193 0.706 1.00 96.69 238 PRO A C 1
ATOM 1917 O O . PRO A 1 238 ? 6.407 -4.878 1.579 1.00 96.69 238 PRO A O 1
ATOM 1920 N N . ILE A 1 239 ? 6.289 -3.347 -0.071 1.00 97.44 239 ILE A N 1
ATOM 1921 C CA . ILE A 1 239 ? 4.845 -3.146 0.032 1.00 97.44 239 ILE A CA 1
ATOM 1922 C C . ILE A 1 239 ? 4.120 -4.261 -0.714 1.00 97.44 239 ILE A C 1
ATOM 1924 O O . ILE A 1 239 ? 4.436 -4.610 -1.847 1.00 97.44 239 ILE A O 1
ATOM 1928 N N . TYR A 1 240 ? 3.098 -4.811 -0.068 1.00 97.12 240 TYR A N 1
ATOM 1929 C CA . TYR A 1 240 ? 2.176 -5.731 -0.705 1.00 97.12 240 TYR A CA 1
ATOM 1930 C C . TYR A 1 240 ? 0.870 -5.017 -1.076 1.00 97.12 240 TYR A C 1
ATOM 1932 O O . TYR A 1 240 ? 0.212 -4.390 -0.232 1.00 97.12 240 TYR A O 1
ATOM 1940 N N . ASP A 1 241 ? 0.423 -5.186 -2.321 1.00 94.50 241 ASP A N 1
ATOM 1941 C CA . ASP A 1 241 ? -0.950 -4.912 -2.740 1.00 94.50 241 ASP A CA 1
ATOM 1942 C C . ASP A 1 241 ? -1.400 -5.741 -3.953 1.00 94.50 241 ASP A C 1
ATOM 1944 O O . ASP A 1 241 ? -0.694 -6.616 -4.456 1.00 94.50 241 ASP A O 1
ATOM 1948 N N . SER A 1 242 ? -2.627 -5.475 -4.409 1.00 94.44 242 SER A N 1
ATOM 1949 C CA . SER A 1 242 ? -3.238 -6.198 -5.521 1.00 94.44 242 SER A CA 1
ATOM 1950 C C . SER A 1 242 ? -2.550 -5.977 -6.870 1.00 94.44 242 SER A C 1
ATOM 1952 O O . SER A 1 242 ? -2.639 -6.850 -7.724 1.00 94.44 242 SER A O 1
ATOM 1954 N N . TYR A 1 243 ? -1.936 -4.818 -7.110 1.00 96.38 243 TYR A N 1
ATOM 1955 C CA . TYR A 1 243 ? -1.217 -4.546 -8.355 1.00 96.38 243 TYR A CA 1
ATOM 1956 C C . TYR A 1 243 ? 0.131 -5.263 -8.360 1.00 96.38 243 TYR A C 1
ATOM 1958 O O . TYR A 1 243 ? 0.426 -5.965 -9.328 1.00 96.38 243 TYR A O 1
ATOM 1966 N N . VAL A 1 244 ? 0.864 -5.197 -7.245 1.00 97.19 244 VAL A N 1
ATOM 1967 C CA . VAL A 1 244 ? 2.112 -5.946 -7.042 1.00 97.19 244 VAL A CA 1
ATOM 1968 C C . VAL A 1 244 ? 1.878 -7.450 -7.220 1.00 97.19 244 VAL A C 1
ATOM 1970 O O . VAL A 1 244 ? 2.574 -8.093 -8.007 1.00 97.19 244 VAL A O 1
ATOM 1973 N N . GLU A 1 245 ? 0.838 -8.011 -6.588 1.00 97.31 245 GLU A N 1
ATOM 1974 C CA . GLU A 1 245 ? 0.465 -9.423 -6.768 1.00 97.31 245 GLU A CA 1
ATOM 1975 C C . GLU A 1 245 ? 0.218 -9.770 -8.243 1.00 97.31 245 GLU A C 1
ATOM 1977 O O . GLU A 1 245 ? 0.730 -10.777 -8.735 1.00 97.31 245 GLU A O 1
ATOM 1982 N N . LYS A 1 246 ? -0.565 -8.957 -8.963 1.00 97.12 246 LYS A N 1
ATOM 1983 C CA . LYS A 1 246 ? -0.898 -9.230 -10.369 1.00 97.12 246 LYS A CA 1
ATOM 1984 C C . LYS A 1 246 ? 0.334 -9.188 -11.268 1.00 97.12 246 LYS A C 1
ATOM 1986 O O . LYS A 1 246 ? 0.460 -10.056 -12.130 1.00 97.12 246 LYS A O 1
ATOM 1991 N N . MET A 1 247 ? 1.234 -8.228 -11.059 1.00 98.06 247 MET A N 1
ATOM 1992 C CA . MET A 1 247 ? 2.476 -8.125 -11.828 1.00 98.06 247 MET A CA 1
ATOM 1993 C C . MET A 1 247 ? 3.402 -9.313 -11.561 1.00 98.06 247 MET A C 1
ATOM 1995 O O . MET A 1 247 ? 3.830 -9.972 -12.507 1.00 98.06 247 MET A O 1
ATOM 1999 N N . LEU A 1 248 ? 3.646 -9.666 -10.294 1.00 98.31 248 LEU A N 1
ATOM 2000 C CA . LEU A 1 248 ? 4.454 -10.843 -9.953 1.00 98.31 248 LEU A CA 1
ATOM 2001 C C . LEU A 1 248 ? 3.837 -12.125 -10.520 1.00 98.31 248 LEU A C 1
ATOM 2003 O O . LEU A 1 248 ? 4.533 -12.963 -11.089 1.00 98.31 248 LEU A O 1
ATOM 2007 N N . TRP A 1 249 ? 2.516 -12.272 -10.431 1.00 97.69 249 TRP A N 1
ATOM 2008 C CA . TRP A 1 249 ? 1.818 -13.424 -10.994 1.00 97.69 249 TRP A CA 1
ATOM 2009 C C . TRP A 1 249 ? 1.903 -13.484 -12.524 1.00 97.69 249 TRP A C 1
ATOM 2011 O O . TRP A 1 249 ? 2.011 -14.572 -13.096 1.00 97.69 249 TRP A O 1
ATOM 2021 N N . HIS A 1 250 ? 1.868 -12.332 -13.196 1.00 96.94 250 HIS A N 1
ATOM 2022 C CA . HIS A 1 250 ? 2.063 -12.236 -14.638 1.00 96.94 250 HIS A CA 1
ATOM 2023 C C . HIS A 1 250 ? 3.455 -12.730 -15.037 1.00 96.94 250 HIS A C 1
ATOM 2025 O O . HIS A 1 250 ? 3.563 -13.673 -15.821 1.00 96.94 250 HIS A O 1
ATOM 2031 N N . TYR A 1 251 ? 4.507 -12.167 -14.441 1.00 97.75 251 TYR A N 1
ATOM 2032 C CA . TYR A 1 251 ? 5.883 -12.550 -14.749 1.00 97.75 251 TYR A CA 1
ATOM 2033 C C . TYR A 1 251 ? 6.182 -14.000 -14.380 1.00 97.75 251 TYR A C 1
ATOM 2035 O O . TYR A 1 251 ? 6.909 -14.685 -15.095 1.00 97.75 251 TYR A O 1
ATOM 2043 N N . ARG A 1 252 ? 5.568 -14.521 -13.311 1.00 97.31 252 ARG A N 1
ATOM 2044 C CA . ARG A 1 252 ? 5.636 -15.949 -12.981 1.00 97.31 252 ARG A CA 1
ATOM 2045 C C . ARG A 1 252 ? 5.132 -16.808 -14.139 1.00 97.31 252 ARG A C 1
ATOM 2047 O O . ARG A 1 252 ? 5.728 -17.831 -14.449 1.00 97.31 252 ARG A O 1
ATOM 2054 N N . LYS A 1 253 ? 4.004 -16.436 -14.748 1.00 96.00 253 LYS A N 1
ATOM 2055 C CA . LYS A 1 253 ? 3.392 -17.215 -15.833 1.00 96.00 253 LYS A CA 1
ATOM 2056 C C . LYS A 1 253 ? 4.136 -17.070 -17.155 1.00 96.00 253 LYS A C 1
ATOM 2058 O O . LYS A 1 253 ? 4.262 -18.055 -17.873 1.00 96.00 253 LYS A O 1
ATOM 2063 N N . HIS A 1 254 ? 4.556 -15.852 -17.479 1.00 94.69 254 HIS A N 1
ATOM 2064 C CA . HIS A 1 254 ? 5.095 -15.522 -18.792 1.00 94.69 254 HIS A CA 1
ATOM 2065 C C . HIS A 1 254 ? 6.593 -15.818 -18.887 1.00 94.69 254 HIS A C 1
ATOM 2067 O O . HIS A 1 254 ? 7.027 -16.544 -19.775 1.00 94.69 254 HIS A O 1
ATOM 2073 N N . ASP A 1 255 ? 7.355 -15.336 -17.908 1.00 95.69 255 ASP A N 1
ATOM 2074 C CA . ASP A 1 255 ? 8.818 -15.392 -17.929 1.00 95.69 255 ASP A CA 1
ATOM 2075 C C . ASP A 1 255 ? 9.358 -16.529 -17.054 1.00 95.69 255 ASP A C 1
ATOM 2077 O O . ASP A 1 255 ? 10.545 -16.841 -17.098 1.00 95.69 255 ASP A O 1
ATOM 2081 N N . LYS A 1 256 ? 8.485 -17.167 -16.257 1.00 95.69 256 LYS A N 1
ATOM 2082 C CA . LYS A 1 256 ? 8.827 -18.268 -15.341 1.00 95.69 256 LYS A CA 1
ATOM 2083 C C . LYS A 1 256 ? 9.977 -17.911 -14.393 1.00 95.69 256 LYS A C 1
ATOM 2085 O O . LYS A 1 256 ? 10.762 -18.779 -14.021 1.00 95.69 256 LYS A O 1
ATOM 2090 N N . PHE A 1 257 ? 10.052 -16.643 -13.972 1.00 96.69 257 PHE A N 1
ATOM 2091 C CA . PHE A 1 257 ? 11.188 -16.135 -13.191 1.00 96.69 257 PHE A CA 1
ATOM 2092 C C . PHE A 1 257 ? 11.399 -16.879 -11.867 1.00 96.69 257 PHE A C 1
ATOM 2094 O O . PHE A 1 257 ? 12.528 -17.040 -11.409 1.00 96.69 257 PHE A O 1
ATOM 2101 N N . HIS A 1 258 ? 10.311 -17.337 -11.245 1.00 97.31 258 HIS A N 1
ATOM 2102 C CA . HIS A 1 258 ? 10.343 -18.165 -10.054 1.00 97.31 258 HIS A CA 1
ATOM 2103 C C . HIS A 1 258 ? 9.041 -18.958 -9.911 1.00 97.31 258 HIS A C 1
ATOM 2105 O O . HIS A 1 258 ? 7.969 -18.449 -10.233 1.00 97.31 258 HIS A O 1
ATOM 2111 N N . ASN A 1 259 ? 9.116 -20.189 -9.402 1.00 96.75 259 ASN A N 1
ATOM 2112 C CA . ASN A 1 259 ? 7.931 -20.979 -9.084 1.00 96.75 259 ASN A CA 1
ATOM 2113 C C . ASN A 1 259 ? 7.481 -20.719 -7.639 1.00 96.75 259 ASN A C 1
ATOM 2115 O O . ASN A 1 259 ? 8.246 -20.955 -6.712 1.00 96.75 259 ASN A O 1
ATOM 2119 N N . PHE A 1 260 ? 6.246 -20.252 -7.470 1.00 97.62 260 PHE A N 1
ATOM 2120 C CA . PHE A 1 260 ? 5.583 -20.019 -6.180 1.00 97.62 260 PHE A CA 1
ATOM 2121 C C . PHE A 1 260 ? 4.057 -20.101 -6.345 1.00 97.62 260 PHE A C 1
ATOM 2123 O O . PHE A 1 260 ? 3.551 -20.011 -7.463 1.00 97.62 260 PHE A O 1
ATOM 2130 N N . GLU A 1 261 ? 3.297 -20.247 -5.272 1.00 96.50 261 GLU A N 1
ATOM 2131 C CA . GLU A 1 261 ? 1.834 -20.207 -5.290 1.00 96.50 261 GLU A CA 1
ATOM 2132 C C . GLU A 1 261 ? 1.289 -18.828 -4.903 1.00 96.50 261 GLU A C 1
ATOM 2134 O O . GLU A 1 261 ? 1.967 -18.001 -4.301 1.00 96.50 261 GLU A O 1
ATOM 2139 N N . LYS A 1 262 ? 0.017 -18.542 -5.210 1.00 93.62 262 LYS A N 1
ATOM 2140 C CA . LYS A 1 262 ? -0.594 -17.270 -4.775 1.00 93.62 262 LYS A CA 1
ATOM 2141 C C . LYS A 1 262 ? -0.626 -17.118 -3.250 1.00 93.62 262 LYS A C 1
ATOM 2143 O O . LYS A 1 262 ? -0.536 -15.999 -2.751 1.00 93.62 262 LYS A O 1
ATOM 2148 N N . SER A 1 263 ? -0.773 -18.225 -2.529 1.00 95.00 263 SER A N 1
ATOM 2149 C CA . SER A 1 263 ? -0.705 -18.299 -1.065 1.00 95.00 263 SER A CA 1
ATOM 2150 C C . SER A 1 263 ? 0.646 -17.818 -0.531 1.00 95.00 263 SER A C 1
ATOM 2152 O O . SER A 1 263 ? 0.673 -17.139 0.494 1.00 95.00 263 SER A O 1
ATOM 2154 N N . ASP A 1 264 ? 1.746 -18.055 -1.252 1.00 96.56 264 ASP A N 1
ATOM 2155 C CA . ASP A 1 264 ? 3.080 -17.600 -0.846 1.00 96.56 264 ASP A CA 1
ATOM 2156 C C . ASP A 1 264 ? 3.188 -16.077 -0.781 1.00 96.56 264 ASP A C 1
ATOM 2158 O O . ASP A 1 264 ? 3.862 -15.544 0.094 1.00 96.56 264 ASP A O 1
ATOM 2162 N N . LEU A 1 265 ? 2.447 -15.345 -1.618 1.00 96.00 265 LEU A N 1
ATOM 2163 C CA . LEU A 1 265 ? 2.406 -13.877 -1.559 1.00 96.00 265 LEU A CA 1
ATOM 2164 C C . LEU A 1 265 ? 1.728 -13.344 -0.281 1.00 96.00 265 LEU A C 1
ATOM 2166 O O . LEU A 1 265 ? 1.866 -12.166 0.054 1.00 96.00 265 LEU A O 1
ATOM 2170 N N . LYS A 1 266 ? 0.992 -14.198 0.443 1.00 92.38 266 LYS A N 1
ATOM 2171 C CA . LYS A 1 266 ? 0.377 -13.885 1.744 1.00 92.38 266 LYS A CA 1
ATOM 2172 C C . LYS A 1 266 ? 1.273 -14.252 2.929 1.00 92.38 266 LYS A C 1
ATOM 2174 O O . LYS A 1 266 ? 0.971 -13.858 4.050 1.00 92.38 266 LYS A O 1
ATOM 2179 N N . SER A 1 267 ? 2.368 -14.972 2.690 1.00 93.88 267 SER A N 1
ATOM 2180 C CA . SER A 1 267 ? 3.447 -15.169 3.655 1.00 93.88 267 SER A CA 1
ATOM 2181 C C . SER A 1 267 ? 4.485 -14.076 3.440 1.00 93.88 267 SER A C 1
ATOM 2183 O O . SER A 1 267 ? 5.195 -14.091 2.440 1.00 93.88 267 SER A O 1
ATOM 2185 N N . TYR A 1 268 ? 4.606 -13.125 4.370 1.00 96.56 268 TYR A N 1
ATOM 2186 C CA . TYR A 1 268 ? 5.499 -11.978 4.163 1.00 96.56 268 TYR A CA 1
ATOM 2187 C C . TYR A 1 268 ? 6.962 -12.383 3.920 1.00 96.56 268 TYR A C 1
ATOM 2189 O O . TYR A 1 268 ? 7.642 -11.795 3.083 1.00 96.56 268 TYR A O 1
ATOM 2197 N N . ARG A 1 269 ? 7.422 -13.459 4.572 1.00 95.88 269 ARG A N 1
ATOM 2198 C CA . ARG A 1 269 ? 8.751 -14.038 4.333 1.00 95.88 269 ARG A CA 1
ATOM 2199 C C . ARG A 1 269 ? 8.910 -14.529 2.890 1.00 95.88 269 ARG A C 1
ATOM 2201 O O . ARG A 1 269 ? 9.863 -14.143 2.223 1.00 95.88 269 ARG A O 1
ATOM 2208 N N . HIS A 1 270 ? 7.968 -15.334 2.393 1.00 97.19 270 HIS A N 1
ATOM 2209 C CA . HIS A 1 270 ? 8.031 -15.826 1.012 1.00 97.19 270 HIS A CA 1
ATOM 2210 C C . HIS A 1 270 ? 7.830 -14.688 0.007 1.00 97.19 270 HIS A C 1
ATOM 2212 O O . HIS A 1 270 ? 8.476 -14.673 -1.033 1.00 97.19 270 HIS A O 1
ATOM 2218 N N . PHE A 1 271 ? 6.997 -13.695 0.324 1.00 97.94 271 PHE A N 1
ATOM 2219 C CA . PHE A 1 271 ? 6.831 -12.498 -0.493 1.00 97.94 271 PHE A CA 1
ATOM 2220 C C . PHE A 1 271 ? 8.160 -11.756 -0.698 1.00 97.94 271 PHE A C 1
ATOM 2222 O O . PHE A 1 271 ? 8.511 -11.458 -1.838 1.00 97.94 271 PHE A O 1
ATOM 2229 N N . ILE A 1 272 ? 8.944 -11.538 0.363 1.00 97.31 272 ILE A N 1
ATOM 2230 C CA . ILE A 1 272 ? 10.288 -10.946 0.255 1.00 97.31 272 ILE A CA 1
ATOM 2231 C C . ILE A 1 272 ? 11.208 -11.818 -0.606 1.00 97.31 272 ILE A C 1
ATOM 2233 O O . ILE A 1 272 ? 11.893 -11.311 -1.492 1.00 97.31 272 ILE A O 1
ATOM 2237 N N . GLU A 1 273 ? 11.209 -13.136 -0.395 1.00 97.62 273 GLU A N 1
ATOM 2238 C CA . GLU A 1 273 ? 12.000 -14.059 -1.216 1.00 97.62 273 GLU A CA 1
ATOM 2239 C C . GLU A 1 273 ? 11.622 -13.980 -2.703 1.00 97.62 273 GLU A C 1
ATOM 2241 O O . GLU A 1 273 ? 12.503 -14.016 -3.563 1.00 97.62 273 GLU A O 1
ATOM 2246 N N . ILE A 1 274 ? 10.331 -13.838 -3.015 1.00 98.56 274 ILE A N 1
ATOM 2247 C CA . ILE A 1 274 ? 9.821 -13.686 -4.381 1.00 98.56 274 ILE A CA 1
ATOM 2248 C C . ILE A 1 274 ? 10.289 -12.361 -4.991 1.00 98.56 274 ILE A C 1
ATOM 2250 O O . ILE A 1 274 ? 10.747 -12.376 -6.132 1.00 98.56 274 ILE A O 1
ATOM 2254 N N . ILE A 1 275 ? 10.233 -11.244 -4.256 1.00 98.19 275 ILE A N 1
ATOM 2255 C CA . ILE A 1 275 ? 10.750 -9.944 -4.723 1.00 98.19 275 ILE A CA 1
ATOM 2256 C C . ILE A 1 275 ? 12.261 -10.024 -4.985 1.00 98.19 275 ILE A C 1
ATOM 2258 O O . ILE A 1 275 ? 12.728 -9.621 -6.047 1.00 98.19 275 ILE A O 1
ATOM 2262 N N . ASN A 1 276 ? 13.024 -10.640 -4.082 1.00 97.62 276 ASN A N 1
ATOM 2263 C CA . ASN A 1 276 ? 14.466 -10.807 -4.262 1.00 97.62 276 ASN A CA 1
ATOM 2264 C C . ASN A 1 276 ? 14.797 -11.685 -5.480 1.00 97.62 276 ASN A C 1
ATOM 2266 O O . ASN A 1 276 ? 15.731 -11.407 -6.228 1.00 97.62 276 ASN A O 1
ATOM 2270 N N . LYS A 1 277 ? 14.034 -12.761 -5.712 1.00 98.50 277 LYS A N 1
ATOM 2271 C CA . LYS A 1 277 ? 14.194 -13.607 -6.908 1.00 98.50 277 LYS A CA 1
ATOM 2272 C C . LYS A 1 277 ? 13.759 -12.884 -8.180 1.00 98.50 277 LYS A C 1
ATOM 2274 O O . LYS A 1 277 ? 14.377 -13.092 -9.220 1.00 98.50 277 LYS A O 1
ATOM 2279 N N . PHE A 1 278 ? 12.743 -12.028 -8.095 1.00 98.50 278 PHE A N 1
ATOM 2280 C CA . PHE A 1 278 ? 12.342 -11.141 -9.180 1.00 98.50 278 PHE A CA 1
ATOM 2281 C C . PHE A 1 278 ? 13.500 -10.211 -9.566 1.00 98.50 278 PHE A C 1
ATOM 2283 O O . PHE A 1 278 ? 13.898 -10.218 -10.727 1.00 98.50 278 PHE A O 1
ATOM 2290 N N . GLN A 1 279 ? 14.109 -9.505 -8.606 1.00 97.75 279 GLN A N 1
ATOM 2291 C CA . GLN A 1 279 ? 15.250 -8.625 -8.883 1.00 97.75 279 GLN A CA 1
ATOM 2292 C C . GLN A 1 279 ? 16.401 -9.372 -9.557 1.00 97.75 279 GLN A C 1
ATOM 2294 O O . GLN A 1 279 ? 16.828 -8.976 -10.639 1.00 97.75 279 GLN A O 1
ATOM 2299 N N . ARG A 1 280 ? 16.829 -10.505 -8.984 1.00 98.31 280 ARG A N 1
ATOM 2300 C CA . ARG A 1 280 ? 17.937 -11.306 -9.530 1.00 98.31 280 ARG A CA 1
ATOM 2301 C C . ARG A 1 280 ? 17.670 -11.834 -10.933 1.00 98.31 280 ARG A C 1
ATOM 2303 O O . ARG A 1 280 ? 18.558 -11.836 -11.780 1.00 98.31 280 ARG A O 1
ATOM 2310 N N . HIS A 1 281 ? 16.448 -12.288 -11.207 1.00 98.31 281 HIS A N 1
ATOM 2311 C CA . HIS A 1 281 ? 16.109 -12.827 -12.523 1.00 98.31 281 HIS A CA 1
ATOM 2312 C C . HIS A 1 281 ? 16.207 -11.768 -13.633 1.00 98.31 281 HIS A C 1
ATOM 2314 O O . HIS A 1 281 ? 16.594 -12.088 -14.759 1.00 98.31 281 HIS A O 1
ATOM 2320 N N . TYR A 1 282 ? 15.861 -10.515 -13.327 1.00 98.31 282 TYR A N 1
ATOM 2321 C CA . TYR A 1 282 ? 15.881 -9.410 -14.289 1.00 98.31 282 TYR A CA 1
ATOM 2322 C C . TYR A 1 282 ? 17.118 -8.508 -14.179 1.00 98.31 282 TYR A C 1
ATOM 2324 O O . TYR A 1 282 ? 17.196 -7.533 -14.921 1.00 98.31 282 TYR A O 1
ATOM 2332 N N . ARG A 1 283 ? 18.088 -8.851 -13.317 1.00 98.00 283 ARG A N 1
ATOM 2333 C CA . ARG A 1 283 ? 19.301 -8.060 -13.045 1.00 98.00 283 ARG A CA 1
ATOM 2334 C C . ARG A 1 283 ? 18.979 -6.636 -12.565 1.00 98.00 283 ARG A C 1
ATOM 2336 O O . ARG A 1 283 ? 19.445 -5.663 -13.144 1.00 98.00 283 ARG A O 1
ATOM 2343 N N . LEU A 1 284 ? 18.106 -6.531 -11.562 1.00 97.88 284 LEU A N 1
ATOM 2344 C CA . LEU A 1 284 ? 17.581 -5.273 -11.009 1.00 97.88 284 LEU A CA 1
ATOM 2345 C C . LEU A 1 284 ? 18.040 -5.019 -9.563 1.00 97.88 284 LEU A C 1
ATOM 2347 O O . LEU A 1 284 ? 17.369 -4.310 -8.813 1.00 97.88 284 LEU A O 1
ATOM 2351 N N . GLU A 1 285 ? 19.132 -5.644 -9.130 1.00 96.56 285 GLU A N 1
ATOM 2352 C CA . GLU A 1 285 ? 19.669 -5.508 -7.770 1.00 96.56 285 GLU A CA 1
ATOM 2353 C C . GLU A 1 285 ? 20.219 -4.105 -7.469 1.00 96.56 285 GLU A C 1
ATOM 2355 O O . GLU A 1 285 ? 20.402 -3.772 -6.302 1.00 96.56 285 GLU A O 1
ATOM 2360 N N . GLU A 1 286 ? 20.449 -3.274 -8.491 1.00 95.69 286 GLU A N 1
ATOM 2361 C CA . GLU A 1 286 ? 20.806 -1.858 -8.322 1.00 95.69 286 GLU A CA 1
ATOM 2362 C C . GLU A 1 286 ? 19.637 -0.997 -7.812 1.00 95.69 286 GLU A C 1
ATOM 2364 O O . GLU A 1 286 ? 19.856 0.063 -7.229 1.00 95.69 286 GLU A O 1
ATOM 2369 N N . PHE A 1 287 ? 18.395 -1.455 -8.006 1.00 95.81 287 PHE A N 1
ATOM 2370 C CA . PHE A 1 287 ? 17.201 -0.746 -7.562 1.00 95.81 287 PHE A CA 1
ATOM 2371 C C . PHE A 1 287 ? 16.807 -1.183 -6.153 1.00 95.81 287 PHE A C 1
ATOM 2373 O O . PHE A 1 287 ? 16.815 -2.370 -5.821 1.00 95.81 287 PHE A O 1
ATOM 2380 N N . SER A 1 288 ? 16.382 -0.235 -5.324 1.00 95.38 288 SER A N 1
ATOM 2381 C CA . SER A 1 288 ? 15.870 -0.545 -3.992 1.00 95.38 288 SER A CA 1
ATOM 2382 C C . SER A 1 288 ? 14.528 -1.278 -4.047 1.00 95.38 288 SER A C 1
ATOM 2384 O O . SER A 1 288 ? 13.777 -1.182 -5.023 1.00 95.38 288 SER A O 1
ATOM 2386 N N . LEU A 1 289 ? 14.159 -1.960 -2.956 1.00 94.81 289 LEU A N 1
ATOM 2387 C CA . LEU A 1 289 ? 12.838 -2.595 -2.841 1.00 94.81 289 LEU A CA 1
ATOM 2388 C C . LEU A 1 289 ? 11.700 -1.592 -3.065 1.00 94.81 289 LEU A C 1
ATOM 2390 O O . LEU A 1 289 ? 10.668 -1.940 -3.639 1.00 94.81 289 LEU A O 1
ATOM 2394 N N . ARG A 1 290 ? 11.908 -0.333 -2.667 1.00 93.75 290 ARG A N 1
ATOM 2395 C CA . ARG A 1 290 ? 10.953 0.747 -2.900 1.00 93.75 290 ARG A CA 1
ATOM 2396 C C . ARG A 1 290 ? 10.840 1.124 -4.376 1.00 93.75 290 ARG A C 1
ATOM 2398 O O . ARG A 1 290 ? 9.732 1.336 -4.860 1.00 93.75 290 ARG A O 1
ATOM 2405 N N . GLN A 1 291 ? 11.952 1.199 -5.101 1.00 96.12 291 GLN A N 1
ATOM 2406 C CA . GLN A 1 291 ? 11.930 1.472 -6.541 1.00 96.12 291 GLN A CA 1
ATOM 2407 C C . GLN A 1 291 ? 11.245 0.336 -7.315 1.00 96.12 291 GLN A C 1
ATOM 2409 O O . GLN A 1 291 ? 10.440 0.593 -8.213 1.00 96.12 291 GLN A O 1
ATOM 2414 N N . ILE A 1 292 ? 11.487 -0.916 -6.912 1.00 98.00 292 ILE A N 1
ATOM 2415 C CA . ILE A 1 292 ? 10.791 -2.085 -7.463 1.00 98.00 292 ILE A CA 1
ATOM 2416 C C . ILE A 1 292 ? 9.285 -2.026 -7.177 1.00 98.00 292 ILE A C 1
ATOM 2418 O O . ILE A 1 292 ? 8.487 -2.286 -8.078 1.00 98.00 292 ILE A O 1
ATOM 2422 N N . ASP A 1 293 ? 8.878 -1.652 -5.962 1.00 96.25 293 ASP A N 1
ATOM 2423 C CA . ASP A 1 293 ? 7.466 -1.462 -5.612 1.00 96.25 293 ASP A CA 1
ATOM 2424 C C . ASP A 1 293 ? 6.788 -0.394 -6.486 1.00 96.25 293 ASP A C 1
ATOM 2426 O O . ASP A 1 293 ? 5.749 -0.671 -7.088 1.00 96.25 293 ASP A O 1
ATOM 2430 N N . ILE A 1 294 ? 7.409 0.782 -6.649 1.00 95.56 294 ILE A N 1
ATOM 2431 C CA . ILE A 1 294 ? 6.897 1.861 -7.513 1.00 95.56 294 ILE A CA 1
ATOM 2432 C C . ILE A 1 294 ? 6.659 1.348 -8.938 1.00 95.56 294 ILE A C 1
ATOM 2434 O O . ILE A 1 294 ? 5.589 1.580 -9.512 1.00 95.56 294 ILE A O 1
ATOM 2438 N N . PHE A 1 295 ? 7.626 0.616 -9.500 1.00 98.00 295 PHE A N 1
ATOM 2439 C CA . PHE A 1 295 ? 7.490 0.006 -10.820 1.00 98.00 295 PHE A CA 1
ATOM 2440 C C . PHE A 1 295 ? 6.319 -0.983 -10.878 1.00 98.00 295 PHE A C 1
ATOM 2442 O O . PHE A 1 295 ? 5.439 -0.847 -11.733 1.00 98.00 295 PHE A O 1
ATOM 2449 N N . LEU A 1 296 ? 6.283 -1.970 -9.975 1.00 98.25 296 LEU A N 1
ATOM 2450 C CA . LEU A 1 296 ? 5.250 -3.009 -9.966 1.00 98.25 296 LEU A CA 1
ATOM 2451 C C . LEU A 1 296 ? 3.854 -2.405 -9.772 1.00 98.25 296 LEU A C 1
ATOM 2453 O O . LEU A 1 296 ? 2.890 -2.842 -10.403 1.00 98.25 296 LEU A O 1
ATOM 2457 N N . TRP A 1 297 ? 3.733 -1.371 -8.948 1.00 97.19 297 TRP A N 1
ATOM 2458 C CA . TRP A 1 297 ? 2.471 -0.685 -8.728 1.00 97.19 297 TRP A CA 1
ATOM 2459 C C . TRP A 1 297 ? 2.021 0.122 -9.950 1.00 97.19 297 TRP A C 1
ATOM 2461 O O . TRP A 1 297 ? 0.877 -0.028 -10.392 1.00 97.19 297 TRP A O 1
ATOM 2471 N N . LEU A 1 298 ? 2.900 0.946 -10.535 1.00 95.94 298 LEU A N 1
ATOM 2472 C CA . LEU A 1 298 ? 2.563 1.760 -11.707 1.00 95.94 298 LEU A CA 1
ATOM 2473 C C . LEU A 1 298 ? 2.236 0.904 -12.928 1.00 95.94 298 LEU A C 1
ATOM 2475 O O . LEU A 1 298 ? 1.199 1.116 -13.561 1.00 95.94 298 LEU A O 1
ATOM 2479 N N . ALA A 1 299 ? 3.076 -0.085 -13.228 1.00 96.75 299 ALA A N 1
ATOM 2480 C CA . ALA A 1 299 ? 2.826 -1.024 -14.313 1.00 96.75 299 ALA A CA 1
ATOM 2481 C C . ALA A 1 299 ? 1.551 -1.839 -14.044 1.00 96.75 299 ALA A C 1
ATOM 2483 O O . ALA A 1 299 ? 0.728 -2.032 -14.937 1.00 96.75 299 ALA A O 1
ATOM 2484 N N . GLY A 1 300 ? 1.314 -2.250 -12.796 1.00 96.31 300 GLY A N 1
ATOM 2485 C CA . GLY A 1 300 ? 0.092 -2.953 -12.426 1.00 96.31 300 GLY A CA 1
ATOM 2486 C C . GLY A 1 300 ? -1.172 -2.110 -12.614 1.00 96.31 300 GLY A C 1
ATOM 2487 O O . GLY A 1 300 ? -2.187 -2.645 -13.067 1.00 96.31 300 GLY A O 1
ATOM 2488 N N . LYS A 1 301 ? -1.127 -0.801 -12.328 1.00 92.94 301 LYS A N 1
ATOM 2489 C CA . LYS A 1 301 ? -2.234 0.122 -12.633 1.00 92.94 301 LYS A CA 1
ATOM 2490 C C . LYS A 1 301 ? -2.489 0.252 -14.130 1.00 92.94 301 LYS A C 1
ATOM 2492 O O . LYS A 1 301 ? -3.649 0.315 -14.527 1.00 92.94 301 LYS A O 1
ATOM 2497 N N . GLU A 1 302 ? -1.426 0.293 -14.925 1.00 94.25 302 GLU A N 1
ATOM 2498 C CA . GLU A 1 302 ? -1.489 0.418 -16.382 1.00 94.25 302 GLU A CA 1
ATOM 2499 C C . GLU A 1 302 ? -2.086 -0.835 -17.038 1.00 94.25 302 GLU A C 1
ATOM 2501 O O . GLU A 1 302 ? -3.031 -0.734 -17.815 1.00 94.25 302 GLU A O 1
ATOM 2506 N N . PHE A 1 303 ? -1.591 -2.023 -16.683 1.00 94.69 303 PHE A N 1
ATOM 2507 C CA . PHE A 1 303 ? -1.951 -3.272 -17.365 1.00 94.69 303 PHE A CA 1
ATOM 2508 C C . PHE A 1 303 ? -3.088 -4.052 -16.708 1.00 94.69 303 PHE A C 1
ATOM 2510 O O . PHE A 1 303 ? -3.725 -4.888 -17.350 1.00 94.69 303 PHE A O 1
ATOM 2517 N N . PHE A 1 304 ? -3.366 -3.804 -15.428 1.00 93.44 304 PHE A N 1
ATOM 2518 C CA . PHE A 1 304 ? -4.420 -4.499 -14.694 1.00 93.44 304 PHE A CA 1
ATOM 2519 C C . PHE A 1 304 ? -5.375 -3.551 -13.960 1.00 93.44 304 PHE A C 1
ATOM 2521 O O . PHE A 1 304 ? -5.662 -3.799 -12.772 1.00 93.44 304 PHE A O 1
ATOM 2528 N N . PRO A 1 305 ? -5.899 -2.506 -14.637 1.00 89.25 305 PRO A N 1
ATOM 2529 C CA . PRO A 1 305 ? -6.745 -1.504 -14.008 1.00 89.25 305 PRO A CA 1
ATOM 2530 C C . PRO A 1 305 ? -7.953 -2.163 -13.342 1.00 89.25 305 PRO A C 1
ATOM 2532 O O . PRO A 1 305 ? -8.509 -3.159 -13.819 1.00 89.25 305 PRO A O 1
ATOM 2535 N N . LYS A 1 306 ? -8.356 -1.623 -12.192 1.00 79.44 306 LYS A N 1
ATOM 2536 C CA . LYS A 1 306 ? -9.589 -2.059 -11.536 1.00 79.44 306 LYS A CA 1
ATOM 2537 C C . LYS A 1 306 ? -10.774 -1.696 -12.436 1.00 79.44 306 LYS A C 1
ATOM 2539 O O . LYS A 1 306 ? -10.937 -0.535 -12.798 1.00 79.44 306 LYS A O 1
ATOM 2544 N N . LYS A 1 307 ? -11.587 -2.695 -12.782 1.00 70.88 307 LYS A N 1
ATOM 2545 C CA . LYS A 1 307 ? -12.900 -2.488 -13.399 1.00 70.88 307 LYS A CA 1
ATOM 2546 C C . LYS A 1 307 ? -13.864 -2.142 -12.265 1.00 70.88 307 LYS A C 1
ATOM 2548 O O . LYS A 1 307 ? -14.077 -2.984 -11.394 1.00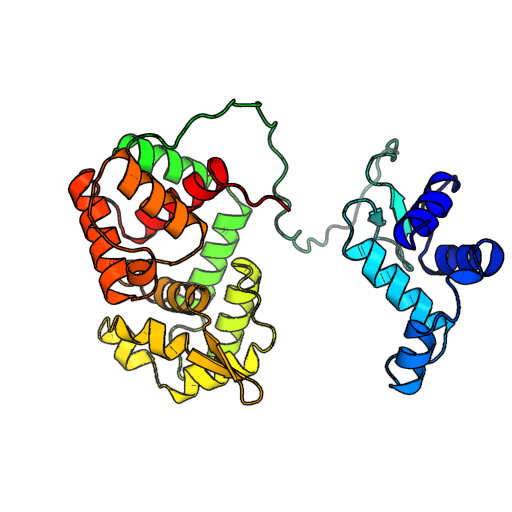 70.88 307 LYS A O 1
ATOM 2553 N N . TYR A 1 308 ? -14.327 -0.898 -12.239 1.00 52.56 308 TYR A N 1
ATOM 2554 C CA . TYR A 1 308 ? -15.344 -0.403 -11.311 1.00 52.56 308 TYR A CA 1
ATOM 2555 C C . TYR A 1 308 ? -16.659 -0.220 -12.056 1.00 52.56 308 TYR A C 1
ATOM 2557 O O . TYR A 1 308 ? -16.610 0.301 -13.194 1.00 52.56 308 TYR A O 1
#

Secondary structure (DSSP, 8-state):
--HHHHHHHHHHS-SS-B-HHHHHHHHHHH-GGGSS-HHHHHHHHTTSSSSHHHHHHHHHHHHHHH-TTEEEE-SSSSPEEEETT---------------PPP-------------PPPPPP-HHHHHHHHHHHHT-HHHHHHHHHHHIIIIII---SS-HHHHHHHHHHHHHHTT---S-HHHHHHHHHHTTTHHHHHTT-TTHHHHHHEEEETTEEEE-HHHHHHHHHHH-TTTSPPP-HHHHHHHHHHHHHT------GGGGGSHHHHHHHHHHHHHHHT-TTS-HHHHHHHHHHHHHHHS----

pLDDT: mean 87.21, std 19.34, range [25.27, 98.88]

Sequence (308 aa):
MTFTDVVKTILVSAARPVSPQEIREAIKKDYPQFFGIPSHARAVEKKQCINLDHALLSQIYSLVRTNRFFFCDKTTKPMEISIAGNIAAPEDKDSSGIWLPEKPINKARPILEKENSKPKRPTPDLISDYLCRWEKLETYTLQEASLNILFKELCPENNKIEHILLKVCALNDFYSTNIFDTFTVAKHILNHNIDIHLHNNCHALVNTIASVSIKGKLKNFYSFASKYCSHHKPDIFPIYDSYVEKMLWHYRKHDKFHNFEKSDLKSYRHFIEIINKFQRHYRLEEFSLRQIDIFLWLAGKEFFPKKY

Foldseek 3Di:
DDPLVLLQVVQVPDPDFDFLLRSLVCCVPVPVVLFPPPQLVVCCVVVVAVHRSRSSSVVSVVPQVPDPQWDWAVPDVVITIHGPPDDDDDDDDDDDDDDDDDQDPPPDDDPPPDPDDDDDQDAPVLLVVLVVVVVVSVNLVVLLVVLLCLCPPVQVALQDLVSLLVNQVSLCVSVVLPDPCSSQLSVQSNVVRCVVVLVVLPLCQLQSSQFTQDPNDTGGSNQSSLVSSCSNPVLSRAGDDDLLLVLLVSCCVPVVLDDDDSVLCVVSVSVVVSLVSSCVSRVNPVDGSNSVNSSSNSVSCVNPNDDD

Radius of gyration: 24.19 Å; chains: 1; bounding box: 65×58×50 Å